Protein AF-A0A523U6Y4-F1 (afdb_monomer_lite)

Secondary structure (DSSP, 8-state):
-------PPPHHHHHHHHHHHHHHHHHHHHHHHHHHHHHHHHHHHHHHHHHHHHHHHHHHHSTT-------SS--HHHHHHHHHHH-TT--GGGGS-TT-SS--PPPPPTTS-----TTT--EEE-SS-SSTTSS-SEEEEEEGGG--SSSS--SS-S--EEEEETTTEEEEE-GGGPPTTPPP-

Foldseek 3Di:
DDPPPDDDDDPVNVVVVVVVVVVVVVVVVVPVVVVVLVVLVVLLVVLLVVLLVLQLVVLVVDPNSAGQDDDLPDFQQSSSLVSQVVDVPDAQVSQDRPQDDQAAGFDADPVRDGGDDPRNGQKGKQSDQLDPDDHNQKMKIDGVLVDDDPDQDRSRDRAFIWIHGNVGDTDTHGPVRDDPSGDDD

Structure (mmCIF, N/CA/C/O backbone):
data_AF-A0A523U6Y4-F1
#
_entry.id   AF-A0A523U6Y4-F1
#
loop_
_atom_site.group_PDB
_atom_site.id
_atom_site.type_symbol
_atom_site.label_atom_id
_atom_site.label_alt_id
_atom_site.label_comp_id
_atom_site.label_asym_id
_atom_site.label_entity_id
_atom_site.label_seq_id
_atom_site.pdbx_PDB_ins_code
_atom_site.Cartn_x
_atom_site.Cartn_y
_atom_site.Cartn_z
_atom_site.occupancy
_atom_site.B_iso_or_equiv
_atom_site.auth_seq_id
_atom_site.auth_comp_id
_atom_site.auth_asym_id
_atom_site.auth_atom_id
_atom_site.pdbx_PDB_model_num
ATOM 1 N N . MET A 1 1 ? -14.397 -28.682 62.333 1.00 48.31 1 MET A N 1
ATOM 2 C CA . MET A 1 1 ? -14.825 -28.346 60.954 1.00 48.31 1 MET A CA 1
ATOM 3 C C . MET A 1 1 ? -15.493 -26.977 60.964 1.00 48.31 1 MET A C 1
ATOM 5 O O . MET A 1 1 ? -16.613 -26.858 61.442 1.00 48.31 1 MET A O 1
ATOM 9 N N . GLY A 1 2 ? -14.784 -25.927 60.540 1.00 50.09 2 GLY A N 1
ATOM 10 C CA . GLY A 1 2 ? -15.334 -24.569 60.490 1.00 50.09 2 GLY A CA 1
ATOM 11 C C . GLY A 1 2 ? -16.250 -24.399 59.277 1.00 50.09 2 GLY A C 1
ATOM 12 O O . GLY A 1 2 ? -15.799 -24.564 58.148 1.00 50.09 2 GLY A O 1
ATOM 13 N N . LYS A 1 3 ? -17.533 -24.089 59.501 1.00 59.50 3 LYS A N 1
ATOM 14 C CA . LYS A 1 3 ? -18.477 -23.706 58.439 1.00 59.50 3 LYS A CA 1
ATOM 15 C C . LYS A 1 3 ? -17.978 -22.420 57.776 1.00 59.50 3 LYS A C 1
ATOM 17 O O . LYS A 1 3 ? -17.999 -21.361 58.402 1.00 59.50 3 LYS A O 1
ATOM 22 N N . LEU A 1 4 ? -17.563 -22.502 56.514 1.00 64.81 4 LEU A N 1
ATOM 23 C CA . LEU A 1 4 ? -17.354 -21.322 55.678 1.00 64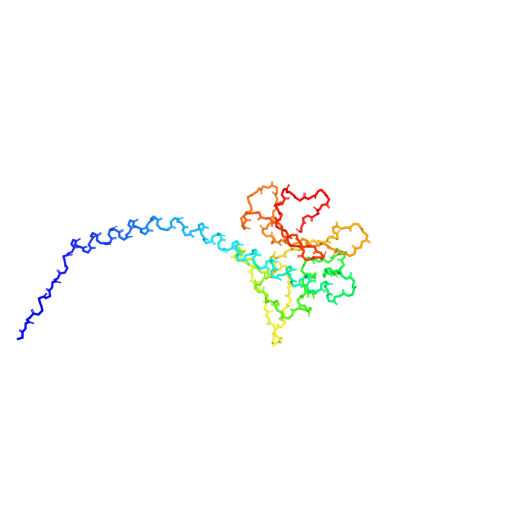.81 4 LEU A CA 1
ATOM 24 C C . LEU A 1 4 ? -18.711 -20.630 55.513 1.00 64.81 4 LEU A C 1
ATOM 26 O O . LEU A 1 4 ? -19.651 -21.172 54.934 1.00 64.81 4 LEU A O 1
ATOM 30 N N . ARG A 1 5 ? -18.844 -19.457 56.129 1.00 66.62 5 ARG A N 1
ATOM 31 C CA . ARG A 1 5 ? -20.064 -18.652 56.118 1.00 66.62 5 ARG A CA 1
ATOM 32 C C . ARG A 1 5 ? -20.218 -18.063 54.714 1.00 66.62 5 ARG A C 1
ATOM 34 O O . ARG A 1 5 ? -19.556 -17.077 54.404 1.00 66.62 5 ARG A O 1
ATOM 41 N N . ASN A 1 6 ? -21.060 -18.669 53.875 1.00 66.00 6 ASN A N 1
ATOM 42 C CA . ASN A 1 6 ? -21.416 -18.112 52.569 1.00 66.00 6 ASN A CA 1
ATOM 43 C C . ASN A 1 6 ? -22.035 -16.722 52.773 1.00 66.00 6 ASN A C 1
ATOM 45 O O . ASN A 1 6 ? -23.146 -16.595 53.287 1.00 66.00 6 ASN A O 1
ATOM 49 N N . ARG A 1 7 ? -21.288 -15.674 52.415 1.00 74.50 7 ARG A N 1
ATOM 50 C CA . ARG A 1 7 ? -21.810 -14.310 52.320 1.00 74.50 7 ARG A CA 1
ATOM 51 C C . ARG A 1 7 ? -22.567 -14.209 50.997 1.00 74.50 7 ARG A C 1
ATOM 53 O O . ARG A 1 7 ? -21.955 -14.325 49.941 1.00 74.50 7 ARG A O 1
ATOM 60 N N . GLY A 1 8 ? -23.888 -14.063 51.061 1.00 77.38 8 GLY A N 1
ATOM 61 C CA . GLY A 1 8 ? -24.703 -13.741 49.892 1.00 77.38 8 GLY A CA 1
ATOM 62 C C . GLY A 1 8 ? -24.532 -12.270 49.522 1.00 77.38 8 GLY A C 1
ATOM 63 O O . GLY A 1 8 ? -24.477 -11.425 50.414 1.00 77.38 8 GLY A O 1
ATOM 64 N N . PHE A 1 9 ? -24.435 -11.980 48.227 1.00 78.75 9 PHE A N 1
ATOM 65 C CA . PHE A 1 9 ? -24.465 -10.612 47.717 1.00 78.75 9 PHE A CA 1
ATOM 66 C C . PHE A 1 9 ? -25.865 -10.023 47.872 1.00 78.75 9 PHE A C 1
ATOM 68 O O . PHE A 1 9 ? -26.869 -10.689 47.611 1.00 78.75 9 PHE A O 1
ATOM 75 N N . THR A 1 10 ? -25.935 -8.761 48.277 1.00 90.06 10 THR A N 1
ATOM 76 C CA . THR A 1 10 ? -27.184 -8.004 48.263 1.00 90.06 10 THR A CA 1
ATOM 77 C C . THR A 1 10 ? -27.514 -7.563 46.835 1.00 90.06 10 THR A C 1
ATOM 79 O O . THR A 1 10 ? -26.628 -7.288 46.024 1.00 90.06 10 THR A O 1
ATOM 82 N N . LEU A 1 11 ? -28.807 -7.461 46.513 1.00 88.88 11 LEU A N 1
ATOM 83 C CA . LEU A 1 11 ? -29.271 -6.981 45.203 1.00 88.88 11 LEU A CA 1
ATOM 84 C C . LEU A 1 11 ? -28.727 -5.570 44.902 1.00 88.88 11 LEU A C 1
ATOM 86 O O . LEU A 1 11 ? -28.380 -5.262 43.764 1.00 88.88 11 LEU A O 1
ATOM 90 N N . VAL A 1 12 ? -28.573 -4.748 45.945 1.00 93.00 12 VAL A N 1
ATOM 91 C CA . VAL A 1 12 ? -28.017 -3.389 45.865 1.00 93.00 12 VAL A CA 1
ATOM 92 C C . VAL A 1 12 ? -26.534 -3.395 45.487 1.00 93.00 12 VAL A C 1
ATOM 94 O O . VAL A 1 12 ? -26.137 -2.606 44.634 1.00 93.00 12 VAL A O 1
ATOM 97 N N . GLU A 1 13 ? -25.716 -4.286 46.057 1.00 92.75 13 GLU A N 1
ATOM 98 C CA . GLU A 1 13 ? -24.294 -4.396 45.689 1.00 92.75 13 GLU A CA 1
ATOM 99 C C . GLU A 1 13 ? -24.127 -4.731 44.205 1.00 92.75 13 GLU A C 1
ATOM 101 O O . GLU A 1 13 ? -23.309 -4.116 43.524 1.00 92.75 13 GLU A O 1
ATOM 106 N N . ILE A 1 14 ? -24.944 -5.645 43.675 1.00 92.38 14 ILE A N 1
ATOM 107 C CA . ILE A 1 14 ? -24.914 -5.984 42.247 1.00 92.38 14 ILE A CA 1
ATOM 108 C C . ILE A 1 14 ? -25.356 -4.784 41.398 1.00 92.38 14 ILE A C 1
ATOM 110 O O . ILE A 1 14 ? -24.707 -4.475 40.399 1.00 92.38 14 ILE A O 1
ATOM 114 N N . LEU A 1 15 ? -26.411 -4.073 41.811 1.00 94.12 15 LEU A N 1
ATOM 115 C CA . LEU A 1 15 ? -26.945 -2.913 41.092 1.00 94.12 15 LEU A CA 1
ATOM 116 C C . LEU A 1 15 ? -25.923 -1.768 40.975 1.00 94.12 15 LEU A C 1
ATOM 118 O O . LEU A 1 15 ? -25.768 -1.176 39.906 1.00 94.12 15 LEU A O 1
ATOM 122 N N . VAL A 1 16 ? -25.199 -1.465 42.055 1.00 94.94 16 VAL A N 1
ATOM 123 C CA . VAL A 1 16 ? -24.172 -0.412 42.051 1.00 94.94 16 VAL A CA 1
ATOM 124 C C . VAL A 1 16 ? -22.997 -0.802 41.154 1.00 94.94 16 VAL A C 1
ATOM 126 O O . VAL A 1 16 ? -22.512 0.028 40.386 1.00 94.94 16 VAL A O 1
ATOM 129 N N . VAL A 1 17 ? -22.570 -2.068 41.190 1.00 94.94 17 VAL A N 1
ATOM 130 C CA . VAL A 1 17 ? -21.445 -2.554 40.376 1.00 94.94 17 VAL A CA 1
ATOM 131 C C . VAL A 1 17 ? -21.756 -2.459 38.885 1.00 94.94 17 VAL A C 1
ATOM 133 O O . VAL A 1 17 ? -20.948 -1.915 38.132 1.00 94.94 17 VAL A O 1
ATOM 136 N N . ILE A 1 18 ? -22.932 -2.915 38.446 1.00 95.75 18 ILE A N 1
ATOM 137 C CA . ILE A 1 18 ? -23.306 -2.791 37.031 1.00 95.75 18 ILE A CA 1
ATOM 138 C C . ILE A 1 18 ? -23.457 -1.322 36.615 1.00 95.75 18 ILE A C 1
ATOM 140 O O . ILE A 1 18 ? -23.058 -0.966 35.508 1.00 95.75 18 ILE A O 1
ATOM 144 N N . GLY A 1 19 ? -23.941 -0.452 37.509 1.00 95.94 19 GLY A N 1
ATOM 145 C CA . GLY A 1 19 ? -24.025 0.989 37.263 1.00 95.94 19 GLY A CA 1
ATOM 146 C C . GLY A 1 19 ? -22.654 1.624 37.017 1.00 95.94 19 GLY A C 1
ATOM 147 O O . GLY A 1 19 ? -22.480 2.372 36.053 1.00 95.94 19 GLY A O 1
ATOM 148 N N . ILE A 1 20 ? -21.656 1.271 37.833 1.00 95.62 20 ILE A N 1
ATOM 149 C CA . ILE A 1 20 ? -20.274 1.739 37.660 1.00 95.62 20 ILE A CA 1
ATOM 150 C C . ILE A 1 20 ? -19.674 1.199 36.352 1.00 95.62 20 ILE A C 1
ATOM 152 O O . ILE A 1 20 ? -19.043 1.958 35.617 1.00 95.62 20 ILE A O 1
ATOM 156 N N . ILE A 1 21 ? -19.900 -0.078 36.016 1.00 95.00 21 ILE A N 1
ATOM 157 C CA . ILE A 1 21 ? -19.405 -0.677 34.763 1.00 95.00 21 ILE A CA 1
ATOM 158 C C . ILE A 1 21 ? -19.983 0.047 33.540 1.00 95.00 21 ILE A C 1
ATOM 160 O O . ILE A 1 21 ? -19.229 0.381 32.629 1.00 95.00 21 ILE A O 1
ATOM 164 N N . VAL A 1 22 ? -21.291 0.335 33.518 1.00 95.88 22 VAL A N 1
ATOM 165 C CA . VAL A 1 22 ? -21.943 1.045 32.401 1.00 95.88 22 VAL A CA 1
ATOM 166 C C . VAL A 1 22 ? -21.385 2.461 32.241 1.00 95.88 22 VAL A C 1
ATOM 168 O O . VAL A 1 22 ? -21.077 2.877 31.122 1.00 95.88 22 VAL A O 1
ATOM 171 N N . LEU A 1 23 ? -21.192 3.183 33.349 1.00 92.19 23 LEU A N 1
ATOM 172 C CA . LEU A 1 23 ? -20.606 4.523 33.339 1.00 92.19 23 LEU A CA 1
ATOM 173 C C . LEU A 1 23 ? -19.179 4.511 32.767 1.00 92.19 23 LEU A C 1
ATOM 175 O O . LEU A 1 23 ? -18.887 5.261 31.836 1.00 92.19 23 LEU A O 1
ATOM 179 N N . LEU A 1 24 ? -18.308 3.618 33.244 1.00 93.75 24 LEU A N 1
ATOM 180 C CA . LEU A 1 24 ? -16.936 3.500 32.732 1.00 93.75 24 LEU A CA 1
ATOM 181 C C . LEU A 1 24 ? -16.880 3.029 31.266 1.00 93.75 24 LEU A C 1
ATOM 183 O O . LEU A 1 24 ? -16.085 3.544 30.472 1.00 93.75 24 LEU A O 1
ATOM 187 N N . ALA A 1 25 ? -17.738 2.082 30.878 1.00 89.25 25 ALA A N 1
ATOM 188 C CA . ALA A 1 25 ? -17.815 1.586 29.505 1.00 89.25 25 ALA A CA 1
ATOM 189 C C . ALA A 1 25 ? -18.257 2.682 28.520 1.00 89.25 25 ALA A C 1
ATOM 191 O O . ALA A 1 25 ? -17.696 2.779 27.427 1.00 89.25 25 ALA A O 1
ATOM 192 N N . SER A 1 26 ? -19.200 3.548 28.916 1.00 87.31 26 SER A N 1
ATOM 193 C CA . SER A 1 26 ? -19.678 4.662 28.082 1.00 87.31 26 SER A CA 1
ATOM 194 C C . SER A 1 26 ? -18.571 5.655 27.702 1.00 87.31 26 SER A C 1
ATOM 196 O O . SER A 1 26 ? -18.495 6.083 26.551 1.00 87.31 26 SER A O 1
ATOM 198 N N . LEU A 1 27 ? -17.657 5.954 28.633 1.00 84.44 27 LEU A N 1
ATOM 199 C CA . LEU A 1 27 ? -16.506 6.827 28.384 1.00 84.44 27 LEU A CA 1
ATOM 200 C C . LEU A 1 27 ? -15.465 6.148 27.483 1.00 84.44 27 LEU A C 1
ATOM 202 O O . LEU A 1 27 ? -14.840 6.798 26.646 1.00 84.44 27 LEU A O 1
ATOM 206 N N . SER A 1 28 ? -15.306 4.830 27.622 1.00 80.19 28 SER A N 1
ATOM 207 C CA . SER A 1 28 ? -14.339 4.044 26.847 1.00 80.19 28 SER A CA 1
ATOM 208 C C . SER A 1 28 ? -14.768 3.865 25.387 1.00 80.19 28 SER A C 1
ATOM 210 O O . SER A 1 28 ? -13.934 3.875 24.483 1.00 80.19 28 SER A O 1
ATOM 212 N N . TYR A 1 29 ? -16.074 3.741 25.138 1.00 79.50 29 TYR A N 1
ATOM 213 C CA . TYR A 1 29 ? -16.624 3.486 23.807 1.00 79.50 29 TYR A CA 1
ATOM 214 C C . TYR A 1 29 ? -16.311 4.606 22.799 1.00 79.50 29 TYR A C 1
ATOM 216 O O . TYR A 1 29 ? -15.934 4.325 21.659 1.00 79.50 29 TYR A O 1
ATOM 224 N N . ALA A 1 30 ? -16.380 5.873 23.222 1.00 71.31 30 ALA A N 1
ATOM 225 C CA . ALA A 1 30 ? -16.133 7.020 22.345 1.00 71.31 30 ALA A CA 1
ATOM 226 C C . ALA A 1 30 ? -14.684 7.091 21.812 1.00 71.31 30 ALA A C 1
ATOM 228 O O . ALA A 1 30 ? -14.454 7.605 20.717 1.00 71.31 30 ALA A O 1
ATOM 229 N N . GLY A 1 31 ? -13.702 6.550 22.543 1.00 76.88 31 GLY A N 1
ATOM 230 C CA . GLY A 1 31 ? -12.288 6.573 22.144 1.00 76.88 31 GLY A CA 1
ATOM 231 C C . GLY A 1 31 ? -11.883 5.488 21.138 1.00 76.88 31 GLY A C 1
ATOM 232 O O . GLY A 1 31 ? -10.886 5.633 20.434 1.00 76.88 31 GLY A O 1
ATOM 233 N N . ILE A 1 32 ? -12.649 4.400 21.034 1.00 81.50 32 ILE A N 1
ATOM 234 C CA . ILE A 1 32 ? -12.261 3.229 20.231 1.00 81.50 32 ILE A CA 1
ATOM 235 C C . ILE A 1 32 ? -12.372 3.514 18.726 1.00 81.50 32 ILE A C 1
ATOM 237 O O . ILE A 1 32 ? -11.534 3.063 17.945 1.00 81.50 32 ILE A O 1
ATOM 241 N N . MET A 1 33 ? -13.366 4.301 18.304 1.00 77.62 33 MET A N 1
ATOM 242 C CA . MET A 1 33 ? -13.597 4.580 16.881 1.00 77.62 33 MET A CA 1
ATOM 243 C C . MET A 1 33 ? -12.433 5.343 16.231 1.00 77.62 33 MET A C 1
ATOM 245 O O . MET A 1 33 ? -11.999 4.986 15.134 1.00 77.62 33 MET A O 1
ATOM 249 N N . SER A 1 34 ? -11.886 6.350 16.916 1.00 77.50 34 SER A N 1
ATOM 250 C CA . SER A 1 34 ? -10.742 7.127 16.422 1.00 77.50 34 SER A CA 1
ATOM 251 C C . SER A 1 34 ? -9.449 6.305 16.425 1.00 77.50 34 SER A C 1
ATOM 253 O O . SER A 1 34 ? -8.667 6.373 15.473 1.00 77.50 34 SER A O 1
ATOM 255 N N . ALA A 1 35 ? -9.249 5.466 17.447 1.00 80.81 35 ALA A N 1
ATOM 256 C CA . ALA A 1 35 ? -8.119 4.544 17.519 1.00 80.81 35 ALA A CA 1
ATOM 257 C C . ALA A 1 35 ? -8.143 3.514 16.377 1.00 80.81 35 ALA A C 1
ATOM 259 O O . ALA A 1 35 ? -7.115 3.266 15.748 1.00 80.81 35 ALA A O 1
ATOM 260 N N . MET A 1 36 ? -9.314 2.958 16.050 1.00 81.88 36 MET A N 1
ATOM 261 C CA . MET A 1 36 ? -9.477 2.036 14.921 1.00 81.88 36 MET A CA 1
ATOM 262 C C . MET A 1 36 ? -9.187 2.706 13.574 1.00 81.88 36 MET A C 1
ATOM 264 O O . MET A 1 36 ? -8.561 2.095 12.708 1.00 81.88 36 MET A O 1
ATOM 268 N N . GLU A 1 37 ? -9.611 3.957 13.378 1.00 78.44 37 GLU A N 1
ATOM 269 C CA . GLU A 1 37 ? -9.295 4.705 12.157 1.00 78.44 37 GLU A CA 1
ATOM 270 C C . GLU A 1 37 ? -7.786 4.956 12.021 1.00 78.44 37 GLU A C 1
ATOM 272 O O . GLU A 1 37 ? -7.218 4.794 10.936 1.00 78.44 37 GLU A O 1
ATOM 277 N N . TYR A 1 38 ? -7.113 5.280 13.128 1.00 77.69 38 TYR A N 1
ATOM 278 C CA . TYR A 1 38 ? -5.660 5.416 13.161 1.00 77.69 38 TYR A CA 1
ATOM 279 C C . TYR A 1 38 ? -4.944 4.082 12.900 1.00 77.69 38 TYR A C 1
ATOM 281 O O . TYR A 1 38 ? -3.999 4.038 12.117 1.00 77.69 38 TYR A O 1
ATOM 289 N N . ALA A 1 39 ? -5.419 2.977 13.476 1.00 81.88 39 ALA A N 1
ATOM 290 C CA . ALA A 1 39 ? -4.851 1.649 13.250 1.00 81.88 39 ALA A CA 1
ATOM 291 C C . ALA A 1 39 ? -4.946 1.229 11.774 1.00 81.88 39 ALA A C 1
ATOM 293 O O . ALA A 1 39 ? -3.948 0.823 11.177 1.00 81.88 39 ALA A O 1
ATOM 294 N N . LYS A 1 40 ? -6.118 1.421 11.153 1.00 81.62 40 LYS A N 1
ATOM 295 C CA . LYS A 1 40 ? -6.318 1.205 9.710 1.00 81.62 40 LYS A CA 1
ATOM 296 C C . LYS A 1 40 ? -5.352 2.058 8.877 1.00 81.62 40 LYS A C 1
ATOM 298 O O . LYS A 1 40 ? -4.806 1.573 7.888 1.00 81.62 40 LYS A O 1
ATOM 303 N N . ARG A 1 41 ? -5.064 3.290 9.323 1.00 77.44 41 ARG A N 1
ATOM 304 C CA . ARG A 1 41 ? -4.114 4.188 8.650 1.00 77.44 41 ARG A CA 1
ATOM 305 C C . ARG A 1 41 ? -2.700 3.644 8.700 1.00 77.44 41 ARG A C 1
ATOM 307 O O . ARG A 1 41 ? -2.018 3.618 7.680 1.00 77.44 41 ARG A O 1
ATOM 314 N N . CYS A 1 42 ? -2.259 3.242 9.885 1.00 80.56 42 CYS A N 1
ATOM 315 C CA . CYS A 1 42 ? -0.939 2.665 10.085 1.00 80.56 42 CYS A CA 1
ATOM 316 C C . CYS A 1 42 ? -0.756 1.406 9.234 1.00 80.56 42 CYS A C 1
ATOM 318 O O . CYS A 1 42 ? 0.280 1.269 8.587 1.00 80.56 42 CYS A O 1
ATOM 320 N N . ALA A 1 43 ? -1.781 0.551 9.155 1.00 83.88 43 ALA A N 1
ATOM 321 C CA . ALA A 1 43 ? -1.780 -0.619 8.283 1.00 83.88 43 ALA A CA 1
ATOM 322 C C . ALA A 1 43 ? -1.661 -0.231 6.798 1.00 83.88 43 ALA A C 1
ATOM 324 O O . ALA A 1 43 ? -0.770 -0.720 6.113 1.00 83.88 43 ALA A O 1
ATOM 325 N N . CYS A 1 44 ? -2.466 0.722 6.314 1.00 80.44 44 CYS A N 1
ATOM 326 C CA . CYS A 1 44 ? -2.380 1.200 4.930 1.00 80.44 44 CYS A CA 1
ATOM 327 C C . CYS A 1 44 ? -0.990 1.768 4.584 1.00 80.44 44 CYS A C 1
ATOM 329 O O . CYS A 1 44 ? -0.434 1.448 3.535 1.00 80.44 44 CYS A O 1
ATOM 331 N N . ILE A 1 45 ? -0.398 2.577 5.470 1.00 79.19 45 ILE A N 1
ATOM 332 C CA . ILE A 1 45 ? 0.955 3.121 5.269 1.00 79.19 45 ILE A CA 1
ATOM 333 C C . ILE A 1 45 ? 2.001 1.995 5.280 1.00 79.19 45 ILE A C 1
ATOM 335 O O . ILE A 1 45 ? 2.957 2.043 4.508 1.00 79.19 45 ILE A O 1
ATOM 339 N N . SER A 1 46 ? 1.835 0.987 6.138 1.00 84.12 46 SER A N 1
ATOM 340 C CA . SER A 1 46 ? 2.711 -0.188 6.167 1.00 84.12 46 SER A CA 1
ATOM 341 C C . SER A 1 46 ? 2.652 -0.968 4.850 1.00 84.12 46 SER A C 1
ATOM 343 O O . SER A 1 46 ? 3.695 -1.298 4.291 1.00 84.12 46 SER A O 1
ATOM 345 N N . ASN A 1 47 ? 1.453 -1.192 4.306 1.00 86.19 47 ASN A N 1
ATOM 346 C CA . ASN A 1 47 ? 1.268 -1.866 3.018 1.00 86.19 47 ASN A CA 1
ATOM 347 C C . ASN A 1 47 ? 1.943 -1.090 1.877 1.00 86.19 47 ASN A C 1
ATOM 349 O O . ASN A 1 47 ? 2.699 -1.668 1.101 1.00 86.19 47 ASN A O 1
ATOM 353 N N . LEU A 1 48 ? 1.759 0.237 1.827 1.00 81.62 48 LEU A N 1
ATOM 354 C CA . LEU A 1 48 ? 2.436 1.099 0.849 1.00 81.62 48 LEU A CA 1
ATOM 355 C C . LEU A 1 48 ? 3.965 1.004 0.954 1.00 81.62 48 LEU A C 1
ATOM 357 O O . LEU A 1 48 ? 4.647 0.973 -0.068 1.00 81.62 48 LEU A O 1
ATOM 361 N N . ARG A 1 49 ? 4.508 0.919 2.177 1.00 82.50 49 ARG A N 1
ATOM 362 C CA . ARG A 1 49 ? 5.945 0.707 2.407 1.00 82.50 49 ARG A CA 1
ATOM 363 C C . ARG A 1 49 ? 6.437 -0.630 1.890 1.00 82.50 49 ARG A C 1
ATOM 365 O O . ARG A 1 49 ? 7.475 -0.642 1.241 1.00 82.50 49 ARG A O 1
ATOM 372 N N . GLN A 1 50 ? 5.707 -1.712 2.132 1.00 87.06 50 GLN A N 1
ATOM 373 C CA . GLN A 1 50 ? 6.072 -3.035 1.625 1.00 87.06 50 GLN A CA 1
ATOM 374 C C . GLN A 1 50 ? 6.088 -3.060 0.091 1.00 87.06 50 GLN A C 1
ATOM 376 O O . GLN A 1 50 ? 7.070 -3.499 -0.499 1.00 87.06 50 GLN A O 1
ATOM 381 N N . ILE A 1 51 ? 5.070 -2.481 -0.554 1.00 86.12 51 ILE A N 1
ATOM 382 C CA . ILE A 1 51 ? 5.007 -2.377 -2.021 1.00 86.12 51 ILE A CA 1
ATOM 383 C C . ILE A 1 51 ? 6.146 -1.502 -2.562 1.00 86.12 51 ILE A C 1
ATOM 385 O O . ILE A 1 51 ? 6.799 -1.863 -3.536 1.00 86.12 51 ILE A O 1
ATOM 389 N N . GLY A 1 52 ? 6.419 -0.358 -1.933 1.00 83.12 52 GLY A N 1
ATOM 390 C CA . GLY A 1 52 ? 7.496 0.531 -2.367 1.00 83.12 52 GLY A CA 1
ATOM 391 C C . GLY A 1 52 ? 8.891 -0.069 -2.192 1.00 83.12 52 GLY A C 1
ATOM 392 O O . GLY A 1 52 ? 9.747 0.135 -3.047 1.00 83.12 52 GLY A O 1
ATOM 393 N N . LEU A 1 53 ? 9.119 -0.841 -1.125 1.00 85.12 53 LEU A N 1
ATOM 394 C CA . LEU A 1 53 ? 10.354 -1.606 -0.942 1.00 85.12 53 LEU A CA 1
ATOM 395 C C . LEU A 1 53 ? 10.497 -2.689 -2.012 1.00 85.12 53 LEU A C 1
ATOM 397 O O . LEU A 1 53 ? 11.550 -2.767 -2.632 1.00 85.12 53 LEU A O 1
ATOM 401 N N . ALA A 1 54 ? 9.433 -3.445 -2.297 1.00 86.56 54 ALA A N 1
ATOM 402 C CA . ALA A 1 54 ? 9.437 -4.423 -3.381 1.00 86.56 54 ALA A CA 1
ATOM 403 C C . ALA A 1 54 ? 9.764 -3.766 -4.733 1.00 86.56 54 ALA A C 1
ATOM 405 O O . ALA A 1 54 ? 10.572 -4.284 -5.500 1.00 86.56 54 ALA A O 1
ATOM 406 N N . ALA A 1 55 ? 9.195 -2.588 -5.003 1.00 84.31 55 ALA A N 1
ATOM 407 C CA . ALA A 1 55 ? 9.470 -1.825 -6.217 1.00 84.31 55 ALA A CA 1
ATOM 408 C C . ALA A 1 55 ? 10.925 -1.327 -6.290 1.00 84.31 55 ALA A C 1
ATOM 410 O O . ALA A 1 55 ? 11.496 -1.258 -7.377 1.00 84.31 55 ALA A O 1
ATOM 411 N N . LEU A 1 56 ? 11.537 -0.987 -5.149 1.00 83.12 56 LEU A N 1
ATOM 412 C CA . LEU A 1 56 ? 12.956 -0.630 -5.075 1.00 83.12 56 LEU A CA 1
ATOM 413 C C . LEU A 1 56 ? 13.858 -1.841 -5.327 1.00 83.12 56 LEU A C 1
ATOM 415 O O . LEU A 1 56 ? 14.817 -1.707 -6.079 1.00 83.12 56 LEU A O 1
ATOM 419 N N . THR A 1 57 ? 13.541 -2.999 -4.744 1.00 84.94 57 THR A N 1
ATOM 420 C CA . THR A 1 57 ? 14.262 -4.254 -4.998 1.00 84.94 57 THR A CA 1
ATOM 421 C C . THR A 1 57 ? 14.192 -4.623 -6.475 1.00 84.94 57 THR A C 1
ATOM 423 O O . THR A 1 57 ? 15.228 -4.839 -7.091 1.00 84.94 57 THR A O 1
ATOM 426 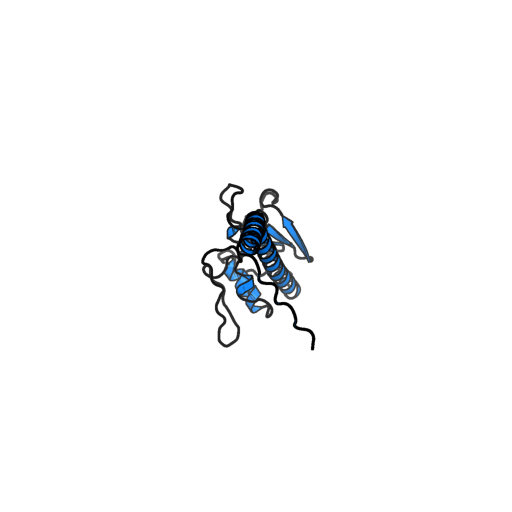N N . TYR A 1 58 ? 12.999 -4.556 -7.076 1.00 84.69 58 TYR A N 1
ATOM 427 C CA . TYR A 1 58 ? 12.834 -4.747 -8.515 1.00 84.69 58 TYR A CA 1
ATOM 428 C C . TYR A 1 58 ? 13.736 -3.807 -9.319 1.00 84.69 58 TYR A C 1
ATOM 430 O O . TYR A 1 58 ? 14.447 -4.240 -10.221 1.00 84.69 58 TYR A O 1
ATOM 438 N N . ALA A 1 59 ? 13.737 -2.513 -8.992 1.00 82.44 59 ALA A N 1
ATOM 439 C CA . ALA A 1 59 ? 14.556 -1.547 -9.712 1.00 82.44 59 ALA A CA 1
ATOM 440 C C . ALA A 1 59 ? 16.057 -1.847 -9.593 1.00 82.44 59 ALA A C 1
ATOM 442 O O . ALA A 1 59 ? 16.779 -1.624 -10.553 1.00 82.44 59 ALA A O 1
ATOM 443 N N . GLN A 1 60 ? 16.522 -2.352 -8.448 1.00 81.50 60 GLN A N 1
ATOM 444 C CA . GLN A 1 60 ? 17.927 -2.714 -8.234 1.00 81.50 60 GLN A CA 1
ATOM 445 C C . GLN A 1 60 ? 18.354 -3.965 -9.008 1.00 81.50 60 GLN A C 1
ATOM 447 O O . GLN A 1 60 ? 19.510 -4.058 -9.410 1.00 81.50 60 GLN A O 1
ATOM 452 N N . GLU A 1 61 ? 17.446 -4.922 -9.193 1.00 83.00 61 GLU A N 1
ATOM 453 C CA . GLU A 1 61 ? 17.721 -6.178 -9.901 1.00 83.00 61 GLU A CA 1
ATOM 454 C C . GLU A 1 61 ? 17.644 -6.032 -11.426 1.00 83.00 61 GLU A C 1
ATOM 456 O O . GLU A 1 61 ? 18.247 -6.820 -12.151 1.00 83.00 61 GLU A O 1
ATOM 461 N N . ASN A 1 62 ? 16.933 -5.019 -11.925 1.00 79.12 62 ASN A N 1
ATOM 462 C CA . ASN A 1 62 ? 16.821 -4.752 -13.355 1.00 79.12 62 ASN A CA 1
ATOM 463 C C . ASN A 1 62 ? 17.903 -3.767 -13.828 1.00 79.12 62 ASN A C 1
ATOM 465 O O . ASN A 1 62 ? 18.020 -2.661 -13.300 1.00 79.12 62 ASN A O 1
ATOM 469 N N . ASP A 1 63 ? 18.630 -4.127 -14.893 1.00 66.88 63 ASP A N 1
ATOM 470 C CA . ASP A 1 63 ? 19.818 -3.419 -15.417 1.00 66.88 63 ASP A CA 1
ATOM 471 C C . ASP A 1 63 ? 19.645 -1.906 -15.628 1.00 66.88 63 ASP A C 1
ATOM 473 O O . ASP A 1 63 ? 20.593 -1.124 -15.545 1.00 66.88 63 ASP A O 1
ATOM 477 N N . ALA A 1 64 ? 18.422 -1.465 -15.899 1.00 69.50 64 ALA A N 1
ATOM 478 C CA . ALA A 1 64 ? 18.133 -0.073 -16.193 1.00 69.50 64 ALA A CA 1
ATOM 479 C C . ALA A 1 64 ? 17.844 0.795 -14.957 1.00 69.50 64 ALA A C 1
ATOM 481 O O . ALA A 1 64 ? 17.577 1.987 -15.124 1.00 69.50 64 ALA A O 1
ATOM 482 N N . ASN A 1 65 ? 17.888 0.238 -13.735 1.00 73.50 65 ASN A N 1
ATOM 483 C CA . ASN A 1 65 ? 17.540 0.949 -12.502 1.00 73.50 65 ASN A CA 1
ATOM 484 C C . ASN A 1 65 ? 16.227 1.723 -12.662 1.00 73.50 65 ASN A C 1
ATOM 486 O O . ASN A 1 65 ? 16.197 2.950 -12.539 1.00 73.50 65 ASN A O 1
ATOM 490 N N . MET A 1 66 ? 15.153 1.011 -13.008 1.00 74.88 66 MET A N 1
ATOM 491 C CA . MET A 1 66 ? 13.840 1.593 -13.282 1.00 74.88 66 MET A CA 1
ATOM 492 C C . MET A 1 66 ? 12.743 0.901 -12.476 1.00 74.88 66 MET A C 1
ATOM 494 O O . MET A 1 66 ? 12.805 -0.300 -12.221 1.00 74.88 66 MET A O 1
ATOM 498 N N . PHE A 1 67 ? 11.714 1.655 -12.090 1.00 78.94 67 PHE A N 1
ATOM 499 C CA . PHE A 1 67 ? 10.509 1.057 -11.518 1.00 78.94 67 PHE A CA 1
ATOM 500 C C . PHE A 1 67 ? 9.698 0.295 -12.586 1.00 78.94 67 PHE A C 1
ATOM 502 O O . PHE A 1 67 ? 9.830 0.605 -13.773 1.00 78.94 67 PHE A O 1
ATOM 509 N N . PRO A 1 68 ? 8.834 -0.660 -12.184 1.00 81.31 68 PRO A N 1
ATOM 510 C CA . PRO A 1 68 ? 7.974 -1.400 -13.105 1.00 81.31 68 PRO A CA 1
ATOM 511 C C . PRO A 1 68 ? 7.166 -0.470 -14.015 1.00 81.31 68 PRO A C 1
ATOM 513 O O . PRO A 1 68 ? 6.412 0.385 -13.541 1.00 81.31 68 PRO A O 1
ATOM 516 N N . TRP A 1 69 ? 7.321 -0.639 -15.327 1.00 81.56 69 TRP A N 1
ATOM 517 C CA . TRP A 1 69 ? 6.685 0.198 -16.337 1.00 81.56 69 TRP A CA 1
ATOM 518 C C . TRP A 1 69 ? 6.106 -0.667 -17.460 1.00 81.56 69 TRP A C 1
ATOM 520 O O . TRP A 1 69 ? 6.820 -1.448 -18.076 1.00 81.56 69 TRP A O 1
ATOM 530 N N . ALA A 1 70 ? 4.808 -0.517 -17.717 1.00 81.62 70 ALA A N 1
ATOM 531 C CA . ALA A 1 70 ? 4.022 -1.331 -18.644 1.00 81.62 70 ALA A CA 1
ATOM 532 C C . ALA A 1 70 ? 3.662 -0.564 -19.934 1.00 81.62 70 ALA A C 1
ATOM 534 O O . ALA A 1 70 ? 2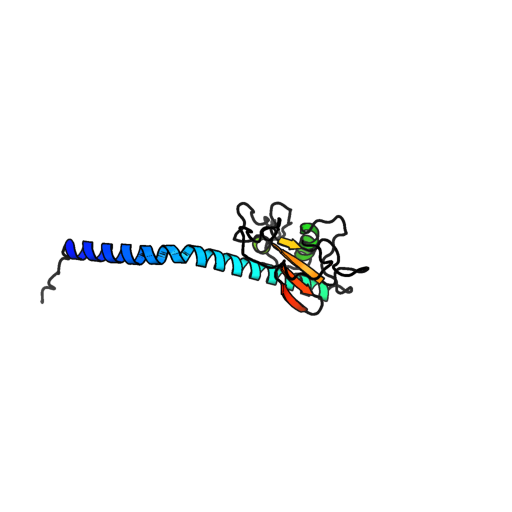.912 -1.070 -20.761 1.00 81.62 70 ALA A O 1
ATOM 535 N N . GLY A 1 71 ? 4.186 0.656 -20.108 1.00 76.81 71 GLY A N 1
ATOM 536 C CA . GLY A 1 71 ? 3.819 1.564 -21.197 1.00 76.81 71 GLY A CA 1
ATOM 537 C C . GLY A 1 71 ? 2.996 2.762 -20.725 1.00 76.81 71 GLY A C 1
ATOM 538 O O . GLY A 1 71 ? 2.563 2.820 -19.578 1.00 76.81 71 GLY A O 1
ATOM 539 N N . GLU A 1 72 ? 2.813 3.733 -21.617 1.00 71.06 72 GLU A N 1
ATOM 540 C CA . GLU A 1 72 ? 2.126 5.005 -21.336 1.00 71.06 72 GLU A CA 1
ATOM 541 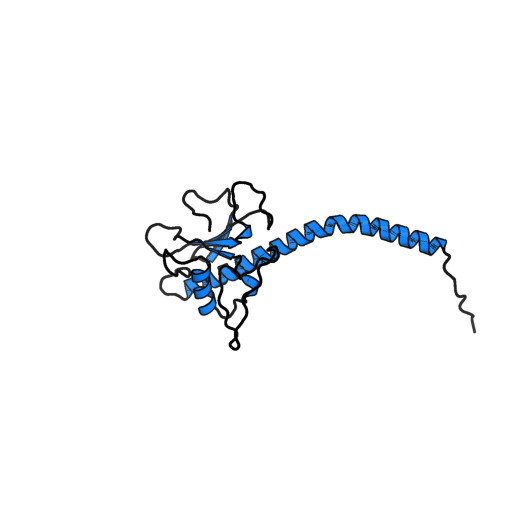C C . GLU A 1 72 ? 0.598 4.849 -21.227 1.00 71.06 72 GLU A C 1
ATOM 543 O O . GLU A 1 72 ? -0.035 5.491 -20.391 1.00 71.06 72 GLU A O 1
ATOM 548 N N . ASP A 1 73 ? 0.017 3.929 -22.002 1.00 76.31 73 ASP A N 1
ATOM 549 C CA . ASP A 1 73 ? -1.420 3.616 -21.974 1.00 76.31 73 ASP A CA 1
ATOM 550 C C . ASP A 1 73 ? -1.807 2.615 -20.872 1.00 76.31 73 ASP A C 1
ATOM 552 O O . ASP A 1 73 ? -2.983 2.280 -20.698 1.00 76.31 73 ASP A O 1
ATOM 556 N N . ALA A 1 74 ? -0.824 2.121 -20.118 1.00 77.69 74 ALA A N 1
ATOM 557 C CA . ALA A 1 74 ? -1.044 1.127 -19.086 1.00 77.69 74 ALA A CA 1
ATOM 558 C C . ALA A 1 74 ? -1.716 1.729 -17.842 1.00 77.69 74 ALA A C 1
ATOM 560 O O . ALA A 1 74 ? -1.564 2.902 -17.482 1.00 77.69 74 ALA A O 1
ATOM 561 N N . THR A 1 75 ? -2.497 0.911 -17.144 1.00 78.50 75 THR A N 1
ATOM 562 C CA . THR A 1 75 ? -3.096 1.310 -15.876 1.00 78.50 75 THR A CA 1
ATOM 563 C C . THR A 1 75 ? -2.092 1.165 -14.734 1.00 78.50 75 THR A C 1
ATOM 565 O O . THR A 1 75 ? -1.123 0.412 -14.799 1.00 78.50 75 THR A O 1
ATOM 568 N N . ALA A 1 76 ? -2.375 1.830 -13.609 1.00 74.38 76 ALA A N 1
ATOM 569 C CA . ALA A 1 76 ? -1.600 1.647 -12.379 1.00 74.38 76 ALA A CA 1
ATOM 570 C C . ALA A 1 76 ? -1.501 0.171 -11.953 1.00 74.38 76 ALA A C 1
ATOM 572 O O . ALA A 1 76 ? -0.533 -0.237 -11.322 1.00 74.38 76 ALA A O 1
ATOM 573 N N . VAL A 1 77 ? -2.517 -0.621 -12.290 1.00 83.25 77 VAL A N 1
ATOM 574 C CA . VAL A 1 77 ? -2.596 -2.033 -11.938 1.00 83.25 77 VAL A CA 1
ATOM 575 C C . VAL A 1 77 ? -1.631 -2.867 -12.780 1.00 83.25 77 VAL A C 1
ATOM 577 O O . VAL A 1 77 ? -0.996 -3.770 -12.247 1.00 83.25 77 VAL A O 1
ATOM 580 N N . ASP A 1 78 ? -1.451 -2.519 -14.052 1.00 86.06 78 ASP A N 1
ATOM 581 C CA . ASP A 1 78 ? -0.551 -3.230 -14.965 1.00 86.06 78 ASP A CA 1
ATOM 582 C C . ASP A 1 78 ? 0.912 -3.083 -14.529 1.00 86.06 78 ASP A C 1
ATOM 584 O O . ASP A 1 78 ? 1.652 -4.062 -14.471 1.00 86.06 78 ASP A O 1
ATOM 588 N N . HIS A 1 79 ? 1.309 -1.881 -14.098 1.00 83.44 79 HIS A N 1
ATOM 589 C CA . HIS A 1 79 ? 2.623 -1.652 -13.489 1.00 83.44 79 HIS A CA 1
ATOM 590 C C . HIS A 1 79 ? 2.841 -2.498 -12.224 1.00 83.44 79 HIS A C 1
ATOM 592 O O . HIS A 1 79 ? 3.933 -3.014 -11.996 1.00 83.44 79 HIS A O 1
ATOM 598 N N . LEU A 1 80 ? 1.808 -2.645 -11.389 1.00 85.62 80 LEU A N 1
ATOM 599 C CA . LEU A 1 80 ? 1.884 -3.442 -10.161 1.00 85.62 80 LEU A CA 1
ATOM 600 C C . LEU A 1 80 ? 1.877 -4.952 -10.440 1.00 85.62 80 LEU A C 1
ATOM 602 O O . LEU A 1 80 ? 2.497 -5.694 -9.686 1.00 85.62 80 LEU A O 1
ATOM 606 N N . ASN A 1 81 ? 1.234 -5.413 -11.514 1.00 88.88 81 ASN A N 1
ATOM 607 C CA . ASN A 1 81 ? 1.271 -6.821 -11.917 1.00 88.88 81 ASN A CA 1
ATOM 608 C C . ASN A 1 81 ? 2.686 -7.260 -12.321 1.00 88.88 81 ASN A C 1
ATOM 610 O O . ASN A 1 81 ? 3.125 -8.317 -11.880 1.00 88.88 81 ASN A O 1
ATOM 614 N N . ILE A 1 82 ? 3.444 -6.410 -13.027 1.00 86.94 82 ILE A N 1
ATOM 615 C CA . ILE A 1 82 ? 4.876 -6.658 -13.301 1.00 86.94 82 ILE A CA 1
ATOM 616 C C . ILE A 1 82 ? 5.646 -6.857 -11.988 1.00 86.94 82 ILE A C 1
ATOM 618 O O . ILE A 1 82 ? 6.482 -7.753 -11.863 1.00 86.94 82 ILE A O 1
ATOM 622 N N . LEU A 1 83 ? 5.338 -6.038 -10.978 1.00 85.75 83 LEU A N 1
ATOM 623 C CA . LEU A 1 83 ? 5.977 -6.151 -9.673 1.00 85.75 83 LEU A CA 1
ATOM 624 C C . LEU A 1 83 ? 5.648 -7.483 -8.982 1.00 85.75 83 LEU A C 1
ATOM 626 O O . LEU A 1 83 ? 6.538 -8.094 -8.401 1.00 85.75 83 LEU A O 1
ATOM 630 N N . ILE A 1 84 ? 4.399 -7.945 -9.057 1.00 87.88 84 ILE A N 1
ATOM 631 C CA . ILE A 1 84 ? 3.972 -9.226 -8.472 1.00 87.88 84 ILE A CA 1
ATOM 632 C C . ILE A 1 84 ? 4.679 -10.401 -9.146 1.00 87.88 84 ILE A C 1
ATOM 634 O O . ILE A 1 84 ? 5.151 -11.302 -8.459 1.00 87.88 84 ILE A O 1
ATOM 638 N N . GLU A 1 85 ? 4.809 -10.376 -10.473 1.00 83.19 85 GLU A N 1
ATOM 639 C CA . GLU A 1 85 ? 5.510 -11.429 -11.217 1.00 83.19 85 GLU A CA 1
ATOM 640 C C . GLU A 1 85 ? 6.987 -11.533 -10.825 1.00 83.19 85 GLU A C 1
ATOM 642 O O . GLU A 1 85 ? 7.539 -12.630 -10.746 1.00 83.19 85 GLU A O 1
ATOM 647 N N . SER A 1 86 ? 7.615 -10.394 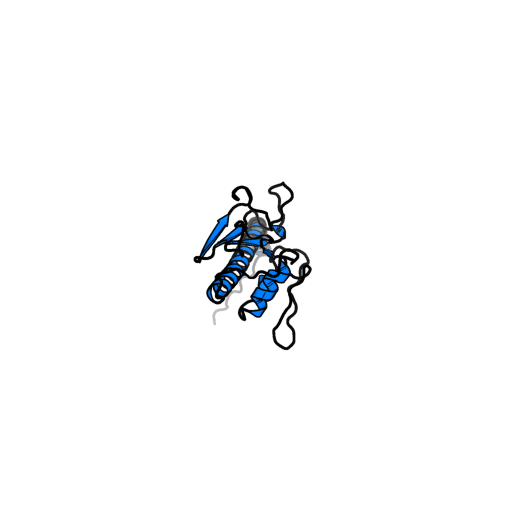-10.538 1.00 77.94 86 SER A N 1
ATOM 648 C CA . SER A 1 86 ? 9.023 -10.326 -10.145 1.00 77.94 86 SER A CA 1
ATOM 649 C C . SER A 1 86 ? 9.298 -10.640 -8.673 1.00 77.94 86 SER A C 1
ATOM 651 O O . SER A 1 86 ? 10.448 -10.865 -8.308 1.00 77.94 86 SER A O 1
ATOM 653 N N . ASN A 1 87 ? 8.279 -10.617 -7.806 1.00 71.69 87 ASN A N 1
ATOM 654 C CA . ASN A 1 87 ? 8.494 -10.542 -6.365 1.00 71.69 87 ASN A CA 1
ATOM 655 C C . ASN A 1 87 ? 7.564 -11.490 -5.595 1.00 71.69 87 ASN A C 1
ATOM 657 O O . ASN A 1 87 ? 6.400 -11.190 -5.332 1.00 71.69 87 ASN A O 1
ATOM 661 N N . ALA A 1 88 ? 8.114 -12.628 -5.166 1.00 64.81 88 ALA A N 1
ATOM 662 C CA . ALA A 1 88 ? 7.369 -13.710 -4.518 1.00 64.81 88 ALA A CA 1
ATOM 663 C C . ALA A 1 88 ? 6.845 -13.389 -3.100 1.00 64.81 88 ALA A C 1
ATOM 665 O O . ALA A 1 88 ? 6.153 -14.211 -2.508 1.00 64.81 88 ALA A O 1
ATOM 666 N N . MET A 1 89 ? 7.186 -12.228 -2.524 1.00 77.25 89 MET A N 1
ATOM 667 C CA . MET A 1 89 ? 6.773 -11.844 -1.163 1.00 77.25 89 MET A CA 1
ATOM 668 C C . MET A 1 89 ? 5.523 -10.958 -1.106 1.00 77.25 89 MET A C 1
ATOM 670 O O . MET A 1 89 ? 5.077 -10.592 -0.018 1.00 77.25 89 MET A O 1
ATOM 674 N N . LEU A 1 90 ? 4.961 -10.580 -2.253 1.00 86.88 90 LEU A N 1
ATOM 675 C CA . LEU A 1 90 ? 3.761 -9.753 -2.298 1.00 86.88 90 LEU A CA 1
ATOM 676 C C . LEU A 1 90 ? 2.519 -10.630 -2.172 1.00 86.88 90 LEU A C 1
ATOM 678 O O . LEU A 1 90 ? 2.331 -11.543 -2.965 1.00 86.88 90 LEU A O 1
ATOM 682 N N . THR A 1 91 ? 1.654 -10.323 -1.206 1.00 88.50 91 THR A N 1
ATOM 683 C CA . THR A 1 91 ? 0.353 -10.987 -1.049 1.00 88.50 91 THR A CA 1
ATOM 684 C C . THR A 1 91 ? -0.781 -10.102 -1.580 1.00 88.50 91 THR A C 1
ATOM 686 O O . THR A 1 91 ? -0.663 -8.867 -1.566 1.00 88.50 91 THR A O 1
ATOM 689 N N . PRO A 1 92 ? -1.917 -10.682 -2.013 1.00 88.56 92 PRO A N 1
ATOM 690 C CA . PRO A 1 92 ? -3.060 -9.923 -2.531 1.00 88.56 92 PRO A CA 1
ATOM 691 C C . PRO A 1 92 ? -3.597 -8.862 -1.562 1.00 88.56 92 PRO A C 1
ATOM 693 O O . PRO A 1 92 ? -4.116 -7.822 -1.970 1.00 88.56 92 PRO A O 1
ATOM 696 N N . GLU A 1 93 ? -3.475 -9.126 -0.263 1.00 89.25 93 GLU A N 1
ATOM 697 C CA . GLU A 1 93 ? -3.988 -8.295 0.828 1.00 89.25 93 GLU A CA 1
ATOM 698 C C . GLU A 1 93 ? -3.256 -6.954 0.935 1.00 89.25 93 GLU A C 1
ATOM 700 O O . GLU A 1 93 ? -3.855 -5.950 1.326 1.00 89.25 93 GLU A O 1
ATOM 705 N N . LEU A 1 94 ? -1.979 -6.903 0.536 1.00 88.62 94 LEU A N 1
ATOM 706 C CA . LEU A 1 94 ? -1.188 -5.669 0.543 1.00 88.62 94 LEU A CA 1
ATOM 707 C C . LEU A 1 94 ? -1.779 -4.607 -0.391 1.00 88.62 94 LEU A C 1
ATOM 709 O O . LEU A 1 94 ? -1.651 -3.410 -0.129 1.00 88.62 94 LEU A O 1
ATOM 713 N N . PHE A 1 95 ? -2.460 -5.033 -1.455 1.00 88.00 95 PHE A N 1
ATOM 714 C CA . PHE A 1 95 ? -3.004 -4.152 -2.485 1.00 88.00 95 PHE A CA 1
ATOM 715 C C . PHE A 1 95 ? -4.403 -3.613 -2.172 1.00 88.00 95 PHE A C 1
ATOM 717 O O . PHE A 1 95 ? -4.961 -2.868 -2.985 1.00 88.00 95 PHE A O 1
ATOM 724 N N . VAL A 1 96 ? -4.964 -3.953 -1.007 1.00 86.06 96 VAL A N 1
ATOM 725 C CA . VAL A 1 96 ? -6.264 -3.461 -0.545 1.00 86.06 96 VAL A CA 1
ATOM 726 C C . VAL A 1 96 ? -6.110 -2.714 0.774 1.00 86.06 96 VAL A C 1
ATOM 728 O O . VAL A 1 96 ? -5.618 -3.231 1.774 1.00 86.06 96 VAL A O 1
ATOM 731 N N . CYS A 1 97 ? -6.576 -1.469 0.801 1.00 82.06 97 CYS A N 1
ATOM 732 C CA . CYS A 1 97 ? -6.598 -0.663 2.010 1.00 82.06 97 CYS A CA 1
ATOM 733 C C . CYS A 1 97 ? -7.668 -1.177 2.993 1.00 82.06 97 CYS A C 1
ATOM 735 O O . CYS A 1 97 ? -8.839 -1.267 2.612 1.00 82.06 97 CYS A O 1
ATOM 737 N N . PRO A 1 98 ? -7.331 -1.402 4.281 1.00 80.69 98 PRO A N 1
ATOM 738 C CA . PRO A 1 98 ? -8.286 -1.842 5.307 1.00 80.69 98 PRO A CA 1
ATOM 739 C C . PRO A 1 98 ? -9.442 -0.866 5.581 1.00 80.69 98 PRO A C 1
ATOM 741 O O . PRO A 1 98 ? -10.417 -1.213 6.250 1.00 80.69 98 PRO A O 1
ATOM 744 N N . ALA A 1 99 ? -9.324 0.386 5.128 1.00 75.94 99 ALA A N 1
ATOM 745 C CA . ALA A 1 99 ? -10.395 1.377 5.205 1.00 75.94 99 ALA A CA 1
ATOM 746 C C . ALA A 1 99 ? -11.306 1.395 3.969 1.00 75.94 99 ALA A C 1
ATOM 748 O O . ALA A 1 99 ? -12.351 2.047 4.008 1.00 75.94 99 ALA A O 1
ATOM 749 N N . SER A 1 100 ? -10.945 0.689 2.894 1.00 75.00 100 SER A N 1
ATOM 750 C CA . SER A 1 100 ? -11.761 0.630 1.688 1.00 75.00 100 SER A CA 1
ATOM 751 C C . SER A 1 100 ? -13.031 -0.181 1.924 1.00 75.00 100 SER A C 1
ATOM 753 O O . SER A 1 100 ? -12.996 -1.297 2.440 1.00 75.00 100 SER A O 1
ATOM 755 N N . LYS A 1 101 ? -14.180 0.383 1.544 1.00 69.56 101 LYS A N 1
ATOM 756 C CA . LYS A 1 101 ? -15.466 -0.319 1.598 1.00 69.56 101 LYS A CA 1
ATOM 757 C C . LYS A 1 101 ? -15.706 -1.016 0.259 1.00 69.56 101 LYS A C 1
ATOM 759 O O . LYS A 1 101 ? -15.864 -0.350 -0.758 1.00 69.56 101 LYS A O 1
ATOM 764 N N . GLY A 1 102 ? -15.770 -2.347 0.268 1.00 68.81 102 GLY A N 1
ATOM 765 C CA . GLY A 1 102 ? -16.258 -3.140 -0.869 1.00 68.81 102 GLY A CA 1
ATOM 766 C C . GLY A 1 102 ? -15.209 -3.610 -1.879 1.00 68.81 102 GLY A C 1
ATOM 767 O O . GLY A 1 102 ? -15.578 -4.292 -2.832 1.00 68.81 102 GLY A O 1
ATOM 768 N N . LYS A 1 103 ? -13.919 -3.308 -1.681 1.00 75.44 103 LYS A N 1
ATOM 769 C CA . LYS A 1 103 ? -12.843 -3.967 -2.435 1.00 75.44 103 LYS A CA 1
ATOM 770 C C . LYS A 1 103 ? -12.428 -5.249 -1.727 1.00 75.44 103 LYS A C 1
ATOM 772 O O . LYS A 1 103 ? -12.214 -5.251 -0.518 1.00 75.44 103 LYS A O 1
ATOM 777 N N . VAL A 1 104 ? -12.332 -6.327 -2.494 1.00 84.00 104 VAL A N 1
ATOM 778 C CA . VAL A 1 104 ? -11.890 -7.641 -2.019 1.00 84.00 104 VAL A CA 1
ATOM 779 C C . VAL A 1 104 ? -10.507 -7.905 -2.615 1.00 84.00 104 VAL A C 1
ATOM 781 O O . VAL A 1 104 ? -10.320 -7.578 -3.792 1.00 84.00 104 VAL A O 1
ATOM 784 N N . PRO A 1 105 ? -9.549 -8.461 -1.847 1.00 87.62 105 PRO A N 1
ATOM 785 C CA . PRO A 1 105 ? -8.249 -8.861 -2.378 1.00 87.62 105 PRO A CA 1
ATOM 786 C C . PRO A 1 105 ? -8.377 -9.788 -3.590 1.00 87.62 105 PRO A C 1
ATOM 788 O O . PRO A 1 105 ? -9.383 -10.487 -3.757 1.00 87.62 105 PRO A O 1
ATOM 791 N N . ALA A 1 106 ? -7.358 -9.780 -4.451 1.00 89.25 106 ALA A N 1
ATOM 792 C CA . ALA A 1 106 ? -7.288 -10.727 -5.557 1.00 89.25 106 ALA A CA 1
ATOM 793 C C . ALA A 1 106 ? -7.284 -12.168 -5.019 1.00 89.25 106 ALA A C 1
ATOM 795 O O . ALA A 1 106 ? -6.759 -12.433 -3.939 1.00 89.25 106 ALA A O 1
ATOM 796 N N . LYS A 1 107 ? -7.896 -13.091 -5.764 1.00 88.88 107 LYS A N 1
ATOM 797 C CA . LYS A 1 107 ? -7.828 -14.516 -5.436 1.00 88.88 107 LYS A CA 1
ATOM 798 C C . LYS A 1 107 ? -6.528 -15.086 -5.982 1.00 88.88 107 LYS A C 1
ATOM 800 O O . LYS A 1 107 ? -6.142 -14.737 -7.095 1.00 88.88 107 LYS A O 1
ATOM 805 N N . GLU A 1 108 ? -5.902 -15.945 -5.193 1.00 88.44 108 GLU A N 1
ATOM 806 C CA . GLU A 1 108 ? -4.766 -16.742 -5.636 1.00 88.44 108 GLU A CA 1
ATOM 807 C C . GLU A 1 108 ? -5.259 -17.979 -6.393 1.00 88.44 108 GLU A C 1
ATOM 809 O O . GLU A 1 108 ? -6.247 -18.610 -6.004 1.00 88.44 108 GLU A O 1
ATOM 814 N N . ASP A 1 109 ? -4.570 -18.303 -7.480 1.00 84.75 109 ASP A N 1
ATOM 815 C CA . ASP A 1 109 ? -4.732 -19.538 -8.237 1.00 84.75 109 ASP A CA 1
ATOM 816 C C . ASP A 1 109 ? -4.075 -20.716 -7.493 1.00 84.75 109 ASP A C 1
ATOM 818 O O . ASP A 1 109 ? -3.347 -20.533 -6.518 1.00 84.75 109 ASP A O 1
ATOM 822 N N . GLU A 1 110 ? -4.252 -21.943 -7.992 1.00 82.94 110 GLU A N 1
ATOM 823 C CA . GLU A 1 110 ? -3.684 -23.174 -7.399 1.00 82.94 110 GLU A CA 1
ATOM 824 C C . GLU A 1 110 ? -2.153 -23.137 -7.230 1.00 82.94 110 GLU A C 1
ATOM 826 O O . GLU A 1 110 ? -1.593 -23.843 -6.395 1.00 82.94 110 GLU A O 1
ATOM 831 N N . ASN A 1 111 ? -1.481 -22.270 -7.992 1.00 79.31 111 ASN A N 1
ATOM 832 C CA . ASN A 1 111 ? -0.035 -22.064 -7.958 1.00 79.31 111 ASN A CA 1
ATOM 833 C C . ASN A 1 111 ? 0.398 -20.878 -7.070 1.00 79.31 111 ASN A C 1
ATOM 835 O O . ASN A 1 111 ? 1.548 -20.451 -7.163 1.00 79.31 111 ASN A O 1
ATOM 839 N N . GLY A 1 112 ? -0.510 -20.292 -6.278 1.00 79.75 112 GLY A N 1
ATOM 840 C CA . GLY A 1 112 ? -0.229 -19.133 -5.417 1.00 79.75 112 GLY A CA 1
ATOM 841 C C . GLY A 1 112 ? -0.003 -17.818 -6.176 1.00 79.75 112 GLY A C 1
ATOM 842 O O . GLY A 1 112 ? 0.549 -16.868 -5.631 1.00 79.75 112 GLY A O 1
ATOM 843 N N . ARG A 1 113 ? -0.386 -17.757 -7.457 1.00 83.81 113 ARG A N 1
ATOM 844 C CA . ARG A 1 113 ? -0.297 -16.546 -8.291 1.00 83.81 113 ARG A CA 1
ATOM 845 C C . ARG A 1 113 ? -1.606 -15.780 -8.237 1.00 83.81 113 ARG A C 1
ATOM 847 O O . ARG A 1 113 ? -2.662 -16.391 -8.161 1.00 83.81 113 ARG A O 1
ATOM 854 N N . PHE A 1 114 ? -1.554 -14.459 -8.336 1.00 89.88 114 PHE A N 1
ATOM 855 C CA . PHE A 1 114 ? -2.748 -13.624 -8.414 1.00 89.88 114 PHE A CA 1
ATOM 856 C C . PHE A 1 114 ? -2.523 -12.463 -9.373 1.00 89.88 114 PHE A C 1
ATOM 858 O O . PHE A 1 114 ? -1.402 -11.992 -9.553 1.00 89.88 114 PHE A O 1
ATOM 865 N N . ILE A 1 115 ? -3.615 -11.989 -9.970 1.00 88.62 115 ILE A N 1
ATOM 866 C CA . ILE A 1 115 ? -3.600 -10.860 -10.898 1.00 88.62 115 ILE A CA 1
ATOM 867 C C . ILE A 1 115 ? -4.441 -9.735 -10.310 1.00 88.62 115 ILE A C 1
ATOM 869 O O . ILE A 1 115 ? -5.607 -9.908 -9.921 1.00 88.62 115 ILE A O 1
ATOM 873 N N . LEU A 1 116 ? -3.851 -8.549 -10.257 1.00 89.12 116 LEU A N 1
ATOM 874 C CA . LEU A 1 116 ? -4.578 -7.355 -9.890 1.00 89.12 116 LEU A CA 1
ATOM 875 C C . LEU A 1 116 ? -5.418 -6.860 -11.069 1.00 89.12 116 LEU A C 1
ATOM 877 O O . LEU A 1 116 ? -5.033 -6.902 -12.233 1.00 89.12 116 LEU A O 1
ATOM 881 N N . THR A 1 117 ? -6.582 -6.335 -10.725 1.00 86.88 117 THR A N 1
ATOM 882 C CA . THR A 1 117 ? -7.548 -5.664 -11.584 1.00 86.88 117 THR A CA 1
ATOM 883 C C . THR A 1 117 ? -7.988 -4.377 -10.894 1.00 86.88 117 THR A C 1
ATOM 885 O O . THR A 1 117 ? -7.846 -4.201 -9.679 1.00 86.88 117 THR A O 1
ATOM 888 N N . GLU A 1 118 ? -8.633 -3.474 -11.628 1.00 80.06 118 GLU A N 1
ATOM 889 C CA . GLU A 1 118 ? -9.180 -2.255 -11.024 1.00 80.06 118 GLU A CA 1
ATOM 890 C C . GLU A 1 118 ? -10.213 -2.523 -9.917 1.00 80.06 118 GLU A C 1
ATOM 892 O O . GLU A 1 118 ? -10.493 -1.640 -9.107 1.00 80.06 118 GLU A O 1
ATOM 897 N N . LYS A 1 119 ? -10.788 -3.729 -9.849 1.00 81.06 119 LYS A N 1
ATOM 898 C CA . LYS A 1 119 ? -11.793 -4.107 -8.845 1.00 81.06 119 LYS A CA 1
ATOM 899 C C . LYS A 1 119 ? -11.193 -4.657 -7.552 1.00 81.06 119 LYS A C 1
ATOM 901 O O . LYS A 1 119 ? -11.861 -4.575 -6.526 1.00 81.06 119 LYS A O 1
ATOM 906 N N . ASN A 1 120 ? -9.968 -5.178 -7.585 1.00 84.25 120 ASN A N 1
ATOM 907 C CA . ASN A 1 120 ? -9.327 -5.843 -6.442 1.00 84.25 120 ASN A CA 1
ATOM 908 C C . ASN A 1 120 ? -8.081 -5.102 -5.916 1.00 84.25 120 ASN A C 1
ATOM 910 O O . ASN A 1 120 ? -7.486 -5.528 -4.936 1.00 84.25 120 ASN A O 1
ATOM 914 N N . CYS A 1 121 ? -7.709 -3.981 -6.540 1.00 83.50 121 CYS A N 1
ATOM 915 C CA . CYS A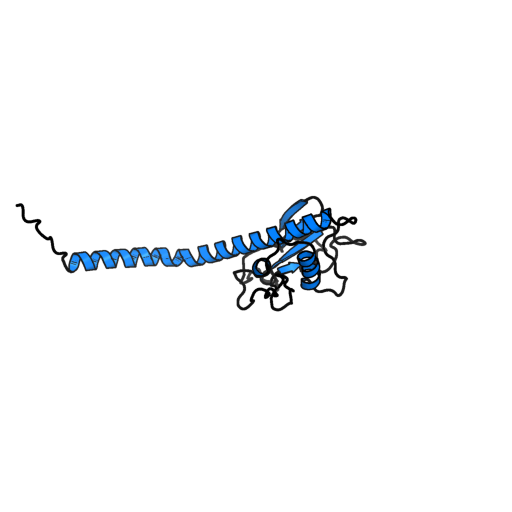 1 121 ? -6.604 -3.133 -6.111 1.00 83.50 121 CYS A CA 1
ATOM 916 C C . CYS A 1 121 ? -7.129 -1.754 -5.694 1.00 83.50 121 CYS A C 1
ATOM 918 O O . CYS A 1 121 ? -7.872 -1.097 -6.437 1.00 83.50 121 CYS A O 1
ATOM 920 N N . THR A 1 122 ? -6.781 -1.303 -4.492 1.00 79.56 122 THR A N 1
ATOM 921 C CA . THR A 1 122 ? -6.982 0.089 -4.078 1.00 79.56 122 THR A CA 1
ATOM 922 C C . THR A 1 122 ? -5.729 0.916 -4.307 1.00 79.56 122 THR A C 1
ATOM 924 O O . THR A 1 122 ? -5.857 2.113 -4.482 1.00 79.56 122 THR A O 1
ATOM 927 N N . ILE A 1 123 ? -4.537 0.331 -4.376 1.00 79.62 123 ILE A N 1
ATOM 928 C CA . ILE A 1 123 ? -3.293 1.087 -4.568 1.00 79.62 123 ILE A CA 1
ATOM 929 C C . ILE A 1 123 ? -3.200 1.660 -5.994 1.00 79.62 123 ILE A C 1
ATOM 931 O O . ILE A 1 123 ? -3.638 1.057 -6.972 1.00 79.62 123 ILE A O 1
ATOM 935 N N . ARG A 1 124 ? -2.639 2.862 -6.118 1.00 77.44 124 ARG A N 1
ATOM 936 C CA . ARG A 1 124 ? -2.362 3.566 -7.372 1.00 77.44 124 ARG A CA 1
ATOM 937 C C . ARG A 1 124 ? -0.900 3.991 -7.407 1.00 77.44 124 ARG A C 1
ATOM 939 O O . ARG A 1 124 ? -0.322 4.358 -6.381 1.00 77.44 124 ARG A O 1
ATOM 946 N N . CYS A 1 125 ? -0.326 3.980 -8.602 1.00 74.50 125 CYS A N 1
ATOM 947 C CA . CYS A 1 125 ? 1.020 4.463 -8.861 1.00 74.50 125 CYS A CA 1
ATOM 948 C C . CYS A 1 125 ? 1.037 5.561 -9.934 1.00 74.50 125 CYS A C 1
ATOM 950 O O . CYS A 1 125 ? 0.063 5.726 -10.671 1.00 74.50 125 CYS A O 1
ATOM 952 N N . SER A 1 126 ? 2.120 6.346 -9.990 1.00 69.12 126 SER A N 1
ATOM 953 C CA . SER A 1 126 ? 2.290 7.381 -11.024 1.00 69.12 126 SER A CA 1
ATOM 954 C C . SER A 1 126 ? 2.225 6.764 -12.422 1.00 69.12 126 SER A C 1
ATOM 956 O O . SER A 1 126 ? 3.039 5.902 -12.740 1.00 69.12 126 SER A O 1
ATOM 958 N N . LYS A 1 127 ? 1.300 7.254 -13.254 1.00 60.94 127 LYS A N 1
ATOM 959 C CA . LYS A 1 127 ? 1.129 6.841 -14.657 1.00 60.94 127 LYS A CA 1
ATOM 960 C C . LYS A 1 127 ? 2.124 7.469 -15.626 1.00 60.94 127 LYS A C 1
ATOM 962 O O . LYS A 1 127 ? 2.096 7.139 -16.795 1.00 60.94 127 LYS A O 1
ATOM 967 N N . VAL A 1 128 ? 2.926 8.433 -15.179 1.00 59.78 128 VAL A N 1
ATOM 968 C CA . VAL A 1 128 ? 3.890 9.156 -16.020 1.00 59.78 128 VAL A CA 1
ATOM 969 C C . VAL A 1 128 ? 5.229 9.174 -15.286 1.00 59.78 128 VAL A C 1
ATOM 971 O O . VAL A 1 128 ? 5.235 9.372 -14.058 1.00 59.78 128 VAL A O 1
ATOM 974 N N . PRO A 1 129 ? 6.366 8.967 -15.976 1.00 58.62 129 PRO A N 1
ATOM 975 C CA . PRO A 1 129 ? 7.671 9.199 -15.382 1.00 58.62 129 PRO A CA 1
ATOM 976 C C . PRO A 1 129 ? 7.759 10.643 -14.882 1.00 58.62 129 PRO A C 1
ATOM 978 O O . PRO A 1 129 ? 7.559 11.602 -15.618 1.00 58.62 129 PRO A O 1
ATOM 981 N N . LEU A 1 130 ? 8.073 10.805 -13.596 1.00 60.97 130 LEU A N 1
ATOM 982 C CA . LEU A 1 130 ? 8.209 12.118 -12.949 1.00 60.97 130 LEU A CA 1
ATOM 983 C C . LEU A 1 130 ? 9.447 12.916 -13.411 1.00 60.97 130 LEU A C 1
ATOM 985 O O . LEU A 1 130 ? 9.712 13.998 -12.888 1.00 60.97 130 LEU A O 1
ATOM 989 N N . SER A 1 131 ? 10.226 12.370 -14.345 1.00 55.28 131 SER A N 1
ATOM 990 C CA . SER A 1 131 ? 11.385 13.004 -14.969 1.00 55.28 131 SER A CA 1
ATOM 991 C C . SER A 1 131 ? 11.158 13.051 -16.485 1.00 55.28 131 SER A C 1
ATOM 993 O O . SER A 1 131 ? 10.754 12.032 -17.044 1.00 55.28 131 SER A O 1
ATOM 995 N N . PRO A 1 132 ? 11.432 14.177 -17.170 1.00 49.53 132 PRO A N 1
ATOM 996 C CA . PRO A 1 132 ? 11.354 14.233 -18.626 1.00 49.53 132 PRO A CA 1
ATOM 997 C C . PRO A 1 132 ? 12.377 13.276 -19.254 1.00 49.53 132 PRO A C 1
ATOM 999 O O . PRO A 1 132 ? 13.560 13.351 -18.927 1.00 49.53 132 PRO A O 1
ATOM 1002 N N . GLY A 1 133 ? 11.927 12.421 -20.175 1.00 56.28 133 GLY A N 1
ATOM 1003 C CA . GLY A 1 133 ? 12.801 11.772 -21.157 1.00 56.28 133 GLY A CA 1
ATOM 1004 C C . GLY A 1 133 ? 13.467 10.447 -20.782 1.00 56.28 133 GLY A C 1
ATOM 1005 O O . GLY A 1 133 ? 14.321 10.017 -21.539 1.00 56.28 133 GLY A O 1
ATOM 1006 N N . ASP A 1 134 ? 13.101 9.777 -19.690 1.00 54.41 134 ASP A N 1
ATOM 1007 C CA . ASP A 1 134 ? 13.527 8.389 -19.449 1.00 54.41 134 ASP A CA 1
ATOM 1008 C C . ASP A 1 134 ? 12.663 7.730 -18.366 1.00 54.41 134 ASP A C 1
ATOM 1010 O O . ASP A 1 134 ? 12.023 8.425 -17.570 1.00 54.41 134 ASP A O 1
ATOM 1014 N N . TYR A 1 135 ? 12.661 6.392 -18.348 1.00 59.84 135 TYR A N 1
ATOM 1015 C CA . TYR A 1 135 ? 11.957 5.507 -17.408 1.00 59.84 135 TYR A CA 1
ATOM 1016 C C . TYR A 1 135 ? 11.838 6.063 -15.974 1.00 59.84 135 TYR A C 1
ATOM 1018 O O . TYR A 1 135 ? 12.754 6.736 -15.483 1.00 59.84 135 TYR A O 1
ATOM 1026 N N . PRO A 1 136 ? 10.737 5.778 -15.246 1.00 65.38 136 PRO A N 1
ATOM 1027 C CA . PRO A 1 136 ? 10.478 6.400 -13.953 1.00 65.38 136 PRO A CA 1
ATOM 1028 C C . PRO A 1 136 ? 11.578 6.065 -12.937 1.00 65.38 136 PRO A C 1
ATOM 1030 O O . PRO A 1 136 ? 11.603 4.986 -12.353 1.00 65.38 136 PRO A O 1
ATOM 1033 N N . LYS A 1 137 ? 12.452 7.042 -12.658 1.00 71.44 137 LYS A N 1
ATOM 1034 C CA . LYS A 1 137 ? 13.428 6.989 -11.549 1.00 71.44 137 LYS A CA 1
ATOM 1035 C C . LYS A 1 137 ? 12.814 7.321 -10.185 1.00 71.44 137 LYS A C 1
ATOM 1037 O O . LYS A 1 137 ? 13.474 7.280 -9.145 1.00 71.44 137 LYS A O 1
ATOM 1042 N N . LYS A 1 138 ? 11.545 7.722 -10.187 1.00 73.25 138 LYS A N 1
ATOM 1043 C CA . LYS A 1 138 ? 10.739 8.047 -9.010 1.00 73.25 138 LYS A CA 1
ATOM 1044 C C . LYS A 1 138 ? 9.339 7.504 -9.253 1.00 73.25 138 LYS A C 1
ATOM 1046 O O . LYS A 1 138 ? 8.784 7.745 -10.323 1.00 73.25 138 LYS A O 1
ATOM 1051 N N . ILE A 1 139 ? 8.772 6.826 -8.263 1.00 73.00 139 ILE A N 1
ATOM 1052 C CA . ILE A 1 139 ? 7.390 6.351 -8.297 1.00 73.00 139 ILE A CA 1
ATOM 1053 C C . ILE A 1 139 ? 6.620 6.980 -7.141 1.00 73.00 139 ILE A C 1
ATOM 1055 O O . ILE A 1 139 ? 7.086 7.054 -6.000 1.00 73.00 139 ILE A O 1
ATOM 1059 N N . LEU A 1 140 ? 5.427 7.467 -7.460 1.00 73.19 140 LEU A N 1
ATOM 1060 C CA . LEU A 1 140 ? 4.431 7.806 -6.457 1.00 73.19 140 LEU A CA 1
ATOM 1061 C C . LEU A 1 140 ? 3.613 6.568 -6.190 1.00 73.19 140 LEU A C 1
ATOM 1063 O O . LEU A 1 140 ? 3.100 5.992 -7.140 1.00 73.19 140 LEU A O 1
ATOM 1067 N N . LEU A 1 141 ? 3.465 6.200 -4.926 1.00 75.31 141 LEU A N 1
ATOM 1068 C CA . LEU A 1 141 ? 2.515 5.192 -4.486 1.00 75.31 141 LEU A CA 1
ATOM 1069 C C . LEU A 1 141 ? 1.532 5.853 -3.526 1.00 75.31 141 LEU A C 1
ATOM 1071 O O . LEU A 1 141 ? 1.911 6.478 -2.532 1.00 75.31 141 LEU A O 1
ATOM 1075 N N . ALA A 1 142 ? 0.254 5.734 -3.849 1.00 72.62 142 ALA A N 1
ATOM 1076 C CA . ALA A 1 142 ? -0.839 6.247 -3.044 1.00 72.62 142 ALA A CA 1
ATOM 1077 C C . ALA A 1 142 ? -1.974 5.231 -3.036 1.00 72.62 142 ALA A C 1
ATOM 1079 O O . ALA A 1 142 ? -2.113 4.439 -3.960 1.00 72.62 142 ALA A O 1
ATOM 1080 N N . ASP A 1 143 ? -2.821 5.264 -2.019 1.00 70.31 143 ASP A N 1
ATOM 1081 C CA . ASP A 1 143 ? -4.079 4.528 -2.089 1.00 70.31 143 ASP A CA 1
ATOM 1082 C C . ASP A 1 143 ? -5.111 5.316 -2.924 1.00 70.31 143 ASP A C 1
ATOM 1084 O O . ASP A 1 143 ? -5.138 6.544 -2.897 1.00 70.31 143 ASP A O 1
ATOM 1088 N N . ALA A 1 144 ? -5.980 4.641 -3.678 1.00 60.06 144 ALA A N 1
ATOM 1089 C CA . ALA A 1 144 ? -7.032 5.248 -4.497 1.00 60.06 144 ALA A CA 1
ATOM 1090 C C . ALA A 1 144 ? -8.034 6.033 -3.649 1.00 60.06 144 ALA A C 1
ATOM 1092 O O . ALA A 1 144 ? -8.648 6.964 -4.159 1.00 60.06 144 ALA A O 1
ATOM 1093 N N . HIS A 1 145 ? -8.198 5.692 -2.367 1.00 54.44 145 HIS A N 1
ATOM 1094 C CA . HIS A 1 145 ? -8.998 6.473 -1.420 1.00 54.44 145 HIS A CA 1
ATOM 1095 C C . HIS A 1 145 ? -8.256 7.726 -0.917 1.00 54.44 145 HIS A C 1
ATOM 1097 O O . HIS A 1 145 ? -8.832 8.525 -0.187 1.00 54.44 145 HIS A O 1
ATOM 1103 N N . MET A 1 146 ? -7.015 7.958 -1.366 1.00 49.28 146 MET A N 1
ATOM 1104 C CA . MET A 1 146 ? -6.306 9.239 -1.258 1.00 49.28 146 MET A CA 1
ATOM 1105 C C . MET A 1 146 ? -6.527 10.158 -2.477 1.00 49.28 146 MET A C 1
ATOM 1107 O O . MET A 1 146 ? -5.965 11.256 -2.510 1.00 49.28 146 MET A O 1
ATOM 1111 N N . ARG A 1 147 ? -7.346 9.762 -3.472 1.00 47.25 147 ARG A N 1
ATOM 1112 C CA . ARG A 1 147 ? -7.882 10.675 -4.501 1.00 47.25 147 ARG A CA 1
ATOM 1113 C C . ARG A 1 147 ? -9.185 11.274 -3.964 1.00 47.25 147 ARG A C 1
ATOM 1115 O O . ARG A 1 147 ? -10.134 10.557 -3.704 1.00 47.25 147 ARG A O 1
ATOM 1122 N N . GLY A 1 148 ? -9.339 12.567 -3.774 1.00 40.00 148 GLY A N 1
ATOM 1123 C CA . GLY A 1 148 ? -8.499 13.671 -4.182 1.00 40.00 148 GLY A CA 1
ATOM 1124 C C . GLY A 1 148 ? -9.256 14.847 -4.785 1.00 40.00 148 GLY A C 1
ATOM 1125 O O . GLY A 1 148 ? -8.570 15.763 -5.228 1.00 40.00 148 GLY A O 1
ATOM 1126 N N . ASN A 1 149 ? -10.592 14.825 -4.880 1.00 38.47 149 ASN A N 1
ATOM 1127 C CA . ASN A 1 149 ? -11.378 15.871 -5.541 1.00 38.47 149 ASN A CA 1
ATOM 1128 C C . ASN A 1 149 ? -11.449 17.172 -4.710 1.00 38.47 149 ASN A C 1
ATOM 1130 O O . ASN A 1 149 ? -12.505 17.572 -4.249 1.00 38.47 149 ASN A O 1
ATOM 1134 N N . GLY A 1 150 ? -10.308 17.836 -4.524 1.00 41.16 150 GLY A N 1
ATOM 1135 C CA . GLY A 1 150 ? -10.230 19.248 -4.140 1.00 41.16 150 GLY A CA 1
ATOM 1136 C C . GLY A 1 150 ? -10.473 19.614 -2.672 1.00 41.16 150 GLY A C 1
ATOM 1137 O O . GLY A 1 150 ? -10.021 20.681 -2.269 1.00 41.16 150 GLY A O 1
ATOM 1138 N N . ASP A 1 151 ? -11.089 18.771 -1.851 1.00 37.88 151 ASP A N 1
ATOM 1139 C CA . ASP A 1 151 ? -11.300 19.033 -0.428 1.00 37.88 151 ASP A CA 1
ATOM 1140 C C . ASP A 1 151 ? -10.511 18.045 0.432 1.00 37.88 151 ASP A C 1
ATOM 1142 O O . ASP A 1 151 ? -10.474 16.857 0.165 1.00 37.88 151 ASP A O 1
ATOM 1146 N N . ASP A 1 152 ? -9.852 18.494 1.499 1.00 41.91 152 ASP A N 1
ATOM 1147 C CA . ASP A 1 152 ? -9.025 17.633 2.370 1.00 41.91 152 ASP A CA 1
ATOM 1148 C C . ASP A 1 152 ? -9.835 16.614 3.206 1.00 41.91 152 ASP A C 1
ATOM 1150 O O . ASP A 1 152 ? -9.380 16.137 4.253 1.00 41.91 152 ASP A O 1
ATOM 1154 N N . SER A 1 153 ? -11.041 16.292 2.748 1.00 36.62 153 SER A N 1
ATOM 1155 C CA . SER A 1 153 ? -12.079 15.485 3.370 1.00 36.62 153 SER A CA 1
ATOM 1156 C C . SER A 1 153 ? -12.196 14.140 2.648 1.00 36.62 153 SER A C 1
ATOM 1158 O O . SER A 1 153 ? -13.255 13.745 2.171 1.00 36.62 153 SER A O 1
ATOM 1160 N N . PHE A 1 154 ? -11.088 13.403 2.566 1.00 40.81 154 PHE A N 1
ATOM 1161 C CA . PHE A 1 154 ? -11.075 12.052 2.004 1.00 40.81 154 PHE A CA 1
ATOM 1162 C C . PHE A 1 154 ? -11.393 11.034 3.097 1.00 40.81 154 PHE A C 1
ATOM 1164 O O . PHE A 1 154 ? -10.598 10.801 4.012 1.00 40.81 154 PHE A O 1
ATOM 1171 N N . GLY A 1 155 ? -12.586 10.444 3.017 1.00 38.00 155 GLY A N 1
ATOM 1172 C CA . GLY A 1 155 ? -12.995 9.304 3.830 1.00 38.00 155 GLY A CA 1
ATOM 1173 C C . GLY A 1 155 ? -12.134 8.079 3.520 1.00 38.00 155 GLY A C 1
ATOM 1174 O O . GLY A 1 155 ? -12.492 7.258 2.685 1.00 38.00 155 GLY A O 1
ATOM 1175 N N . GLY A 1 156 ? -10.985 7.985 4.187 1.00 46.69 156 GLY A N 1
ATOM 1176 C CA . GLY A 1 156 ? -9.992 6.932 3.986 1.00 46.69 156 GLY A CA 1
ATOM 1177 C C . GLY A 1 156 ? -8.579 7.436 4.264 1.00 46.69 156 GLY A C 1
ATOM 1178 O O . GLY A 1 156 ? -7.743 7.448 3.374 1.00 46.69 156 GLY A O 1
ATOM 1179 N N . HIS A 1 157 ? -8.329 7.861 5.506 1.00 51.03 157 HIS A N 1
ATOM 1180 C CA . HIS A 1 157 ? -7.046 8.346 6.040 1.00 51.03 157 HIS A CA 1
ATOM 1181 C C . HIS A 1 157 ? -6.570 9.735 5.566 1.00 51.03 157 HIS A C 1
ATOM 1183 O O . HIS A 1 157 ? -6.115 9.935 4.445 1.00 51.03 157 HIS A O 1
ATOM 1189 N N . LYS A 1 158 ? -6.545 10.708 6.494 1.00 51.31 158 LYS A N 1
ATOM 1190 C CA . LYS A 1 158 ? -5.966 12.048 6.274 1.00 51.31 158 LYS A CA 1
ATOM 1191 C C . LYS A 1 158 ? -4.497 11.994 5.833 1.00 51.31 158 LYS A C 1
ATOM 1193 O O . LYS A 1 158 ? -3.635 11.819 6.683 1.00 51.31 158 LYS A O 1
ATOM 1198 N N . GLY A 1 159 ? -4.209 12.329 4.575 1.00 54.72 159 GLY A N 1
ATOM 1199 C CA . GLY A 1 159 ? -2.893 12.765 4.080 1.00 54.72 159 GLY A CA 1
ATOM 1200 C C . GLY A 1 159 ? -1.951 11.609 3.785 1.00 54.72 159 GLY A C 1
ATOM 1201 O O . GLY A 1 159 ? -1.651 10.856 4.698 1.00 54.72 159 GLY A O 1
ATOM 1202 N N . GLY A 1 160 ? -1.528 11.451 2.532 1.00 56.22 160 GLY A N 1
ATOM 1203 C CA . GLY A 1 160 ? -0.200 11.824 2.028 1.00 56.22 160 GLY A CA 1
ATOM 1204 C C . GLY A 1 160 ? 0.238 10.774 0.999 1.00 56.22 160 GLY A C 1
ATOM 1205 O O . GLY A 1 160 ? -0.208 9.641 1.086 1.00 56.22 160 GLY A O 1
ATOM 1206 N N . ILE A 1 161 ? 1.048 11.134 0.011 1.00 64.81 161 ILE A N 1
ATOM 1207 C CA . ILE A 1 161 ? 1.576 10.212 -0.999 1.00 64.81 161 ILE A CA 1
ATOM 1208 C C . ILE A 1 161 ? 2.930 9.699 -0.518 1.00 64.81 161 ILE A C 1
ATOM 1210 O O . ILE A 1 161 ? 3.764 10.486 -0.060 1.00 64.81 161 ILE A O 1
ATOM 1214 N N . CYS A 1 162 ? 3.160 8.393 -0.634 1.00 66.88 162 CYS A N 1
ATOM 1215 C CA . CYS A 1 162 ? 4.493 7.840 -0.458 1.00 66.88 162 CYS A CA 1
ATOM 1216 C C . CYS A 1 162 ? 5.282 8.050 -1.754 1.00 66.88 162 CYS A C 1
ATOM 1218 O O . CYS A 1 162 ? 4.900 7.580 -2.825 1.00 66.88 162 CYS A O 1
ATOM 1220 N N . VAL A 1 163 ? 6.379 8.787 -1.651 1.00 67.69 163 VAL A N 1
ATOM 1221 C CA . VAL A 1 163 ? 7.314 9.041 -2.741 1.00 67.69 163 VAL A CA 1
ATOM 1222 C C . VAL A 1 163 ? 8.499 8.105 -2.566 1.00 67.69 163 VAL A C 1
ATOM 1224 O O . VAL A 1 163 ? 9.221 8.209 -1.574 1.00 67.69 163 VAL A O 1
ATOM 1227 N N . TYR A 1 164 ? 8.722 7.232 -3.542 1.00 71.44 164 TYR A N 1
ATOM 1228 C CA . TYR A 1 164 ? 9.895 6.364 -3.590 1.00 71.44 164 TYR A CA 1
ATOM 1229 C C . TYR A 1 164 ? 10.824 6.839 -4.699 1.00 71.44 164 TYR A C 1
ATOM 1231 O O . TYR A 1 164 ? 10.390 7.131 -5.817 1.00 71.44 164 TYR A O 1
ATOM 1239 N N . ARG A 1 165 ? 12.115 6.944 -4.384 1.00 73.50 165 ARG A N 1
ATOM 1240 C CA . ARG A 1 165 ? 13.156 7.339 -5.338 1.00 73.50 165 ARG A CA 1
ATOM 1241 C C . ARG A 1 165 ? 14.177 6.221 -5.473 1.00 73.50 165 ARG A C 1
ATOM 1243 O O . ARG A 1 165 ? 14.596 5.639 -4.472 1.00 73.50 165 ARG A O 1
ATOM 1250 N N . ILE A 1 166 ? 14.617 5.976 -6.702 1.00 63.72 166 ILE A N 1
ATOM 1251 C CA . ILE A 1 166 ? 15.730 5.069 -6.979 1.00 63.72 166 ILE A CA 1
ATOM 1252 C C . ILE A 1 166 ? 16.983 5.665 -6.326 1.00 63.72 166 ILE A C 1
ATOM 1254 O O . ILE A 1 166 ? 17.294 6.839 -6.524 1.00 63.72 166 ILE A O 1
ATOM 1258 N N . GLY A 1 167 ? 17.605 4.893 -5.432 1.00 64.00 167 GLY A N 1
ATOM 1259 C CA . GLY A 1 167 ? 18.547 5.385 -4.414 1.00 64.00 167 GLY A CA 1
ATOM 1260 C C . GLY A 1 167 ? 18.093 5.144 -2.966 1.00 64.00 167 GLY A C 1
ATOM 1261 O O . GLY A 1 167 ? 18.803 5.512 -2.037 1.00 64.00 167 GLY A O 1
ATOM 1262 N N . GLY A 1 168 ? 16.922 4.526 -2.761 1.00 65.69 168 GLY A N 1
ATOM 1263 C CA . GLY A 1 168 ? 16.497 3.973 -1.467 1.00 65.69 168 GLY A CA 1
ATOM 1264 C C . GLY A 1 168 ? 15.795 4.954 -0.524 1.00 65.69 168 GLY A C 1
ATOM 1265 O O . GLY A 1 168 ? 15.464 4.587 0.601 1.00 65.69 168 GLY A O 1
ATOM 1266 N N . SER A 1 169 ? 15.528 6.190 -0.958 1.00 69.81 169 SER A N 1
ATOM 1267 C CA . SER A 1 169 ? 14.772 7.144 -0.137 1.00 69.81 169 SER A CA 1
ATOM 1268 C C . SER A 1 169 ? 13.261 6.955 -0.309 1.00 69.81 169 SER A C 1
ATOM 1270 O O . SER A 1 169 ? 12.729 6.941 -1.422 1.00 69.81 169 SER A O 1
ATOM 1272 N N . CYS A 1 170 ? 12.576 6.818 0.826 1.00 70.38 170 CYS A N 1
ATOM 1273 C CA . CYS A 1 170 ? 11.123 6.770 0.959 1.00 70.38 170 CYS A CA 1
ATOM 1274 C C . CYS A 1 170 ? 10.684 7.987 1.779 1.00 70.38 170 CYS A C 1
ATOM 1276 O O . CYS A 1 170 ? 11.012 8.094 2.962 1.00 70.38 170 CYS A O 1
ATOM 1278 N N . GLU A 1 171 ? 9.908 8.884 1.176 1.00 72.38 171 GLU A N 1
ATOM 1279 C CA . GLU A 1 171 ? 9.393 10.081 1.840 1.00 72.38 171 GLU A CA 1
ATOM 1280 C C . GLU A 1 171 ? 7.868 10.099 1.808 1.00 72.38 171 GLU A C 1
ATOM 1282 O O . GLU A 1 171 ? 7.240 9.892 0.772 1.00 72.38 171 GLU A O 1
ATOM 1287 N N . PHE A 1 172 ? 7.251 10.389 2.951 1.00 71.50 172 PHE A N 1
ATOM 1288 C CA . PHE A 1 172 ? 5.813 10.606 3.017 1.00 71.50 172 PHE A CA 1
ATOM 1289 C C . PHE A 1 172 ? 5.498 12.088 2.841 1.00 71.50 172 PHE A C 1
ATOM 1291 O O . PHE A 1 172 ? 5.777 12.904 3.722 1.00 71.50 172 PHE A O 1
ATOM 1298 N N . VAL A 1 173 ? 4.895 12.445 1.711 1.00 70.50 173 VAL A N 1
ATOM 1299 C CA . VAL A 1 173 ? 4.643 13.838 1.337 1.00 70.50 173 VAL A CA 1
ATOM 1300 C C . VAL A 1 173 ? 3.148 14.118 1.381 1.00 70.50 173 VAL A C 1
ATOM 1302 O O . VAL A 1 173 ? 2.337 13.403 0.802 1.00 70.50 173 VAL A O 1
ATOM 1305 N N . LYS A 1 174 ? 2.732 15.188 2.064 1.00 70.38 174 LYS A N 1
ATOM 1306 C CA . LYS A 1 174 ? 1.326 15.621 2.006 1.00 70.38 174 LYS A CA 1
ATOM 1307 C C . LYS A 1 174 ? 0.994 16.059 0.579 1.00 70.38 174 LYS A C 1
ATOM 1309 O O . LYS A 1 174 ? 1.767 16.803 -0.006 1.00 70.38 174 LYS A O 1
ATOM 1314 N N . VAL A 1 175 ? -0.185 15.697 0.069 1.00 65.69 175 VAL A N 1
ATOM 1315 C CA . VAL A 1 175 ? -0.617 16.005 -1.311 1.00 65.69 175 VAL A CA 1
ATOM 1316 C C . VAL A 1 175 ? -0.460 17.494 -1.665 1.00 65.69 175 VAL A C 1
ATOM 1318 O O . VAL A 1 175 ? -0.014 17.821 -2.755 1.00 65.69 175 VAL A O 1
ATOM 1321 N N . LYS A 1 176 ? -0.760 18.408 -0.733 1.00 64.62 176 LYS A N 1
ATOM 1322 C CA . LYS A 1 176 ? -0.603 19.865 -0.930 1.00 64.62 176 LYS A CA 1
ATOM 1323 C C . LYS A 1 176 ? 0.843 20.359 -1.051 1.00 64.62 176 LYS A C 1
ATOM 1325 O O . LYS A 1 176 ? 1.055 21.510 -1.397 1.00 64.62 176 LYS A O 1
ATOM 1330 N N . LYS A 1 177 ? 1.815 19.534 -0.666 1.00 68.00 177 LYS A N 1
ATOM 1331 C CA . LYS A 1 177 ? 3.251 19.841 -0.676 1.00 68.00 177 LYS A CA 1
ATOM 1332 C C . LYS A 1 177 ? 3.986 19.090 -1.791 1.00 68.00 177 LYS A C 1
ATOM 1334 O O . LYS A 1 177 ? 5.205 18.966 -1.727 1.00 68.00 177 LYS A O 1
ATOM 1339 N N . LEU A 1 178 ? 3.256 18.526 -2.755 1.00 66.25 178 LEU A N 1
ATOM 1340 C CA . LEU A 1 178 ? 3.878 17.934 -3.934 1.00 66.25 178 LEU A CA 1
ATOM 1341 C C . LEU A 1 178 ? 4.548 19.043 -4.760 1.00 66.25 178 LEU A C 1
ATOM 1343 O O . LEU A 1 178 ? 3.951 20.111 -4.892 1.00 66.25 178 LEU A O 1
ATOM 1347 N N . PRO A 1 179 ? 5.759 18.811 -5.292 1.00 65.31 179 PRO A N 1
ATOM 1348 C CA . PRO A 1 179 ? 6.413 19.756 -6.191 1.00 65.31 179 PRO A CA 1
ATOM 1349 C C . PRO A 1 179 ? 5.570 20.031 -7.442 1.00 65.31 179 PRO A C 1
ATOM 1351 O O . PRO A 1 179 ? 4.873 19.138 -7.933 1.00 65.31 179 PRO A O 1
ATOM 1354 N N . ASP A 1 180 ? 5.681 21.243 -7.985 1.00 60.56 180 ASP A N 1
ATOM 1355 C CA . ASP A 1 180 ? 5.012 21.616 -9.232 1.00 60.56 180 ASP A CA 1
ATOM 1356 C C . ASP A 1 180 ? 5.469 20.707 -10.390 1.00 60.56 180 ASP A C 1
ATOM 1358 O O . ASP A 1 180 ? 6.652 20.386 -10.527 1.00 60.56 180 ASP A O 1
ATOM 1362 N N . GLY A 1 181 ? 4.513 20.243 -11.203 1.00 61.31 181 GLY A N 1
ATOM 1363 C CA . GLY A 1 181 ? 4.745 19.304 -12.312 1.00 61.31 181 GLY A CA 1
ATOM 1364 C C . GLY A 1 181 ? 4.548 17.819 -11.973 1.00 61.31 181 GLY A C 1
ATOM 1365 O O . GLY A 1 181 ? 4.591 16.982 -12.871 1.00 61.31 181 GLY A O 1
ATOM 1366 N N . TRP A 1 182 ? 4.294 17.464 -10.709 1.00 64.38 182 TRP A N 1
ATOM 1367 C CA . TRP A 1 182 ? 4.008 16.078 -10.322 1.00 64.38 182 TRP A CA 1
ATOM 1368 C C . TRP A 1 182 ? 2.522 15.757 -10.500 1.00 64.38 182 TRP A C 1
ATOM 1370 O O . TRP A 1 182 ? 1.658 16.353 -9.852 1.00 64.38 182 TRP A O 1
ATOM 1380 N N . VAL A 1 183 ? 2.217 14.780 -11.355 1.00 61.56 183 VAL A N 1
ATOM 1381 C CA . VAL A 1 183 ? 0.841 14.320 -11.585 1.00 61.56 183 VAL A CA 1
ATOM 1382 C C . VAL A 1 183 ? 0.446 13.332 -10.488 1.00 61.56 183 VAL A C 1
ATOM 1384 O O . VAL A 1 183 ? 1.162 12.374 -10.201 1.00 61.56 183 VAL A O 1
ATOM 1387 N N . LYS A 1 184 ? -0.701 13.574 -9.843 1.00 62.84 184 LYS A N 1
ATOM 1388 C CA . LYS A 1 184 ? -1.244 12.664 -8.824 1.00 62.84 184 LYS A CA 1
ATOM 1389 C C . LYS A 1 184 ? -1.647 11.320 -9.478 1.00 62.84 184 LYS A C 1
ATOM 1391 O O . LYS A 1 184 ? -2.240 11.370 -10.555 1.00 62.84 184 LYS A O 1
ATOM 1396 N N . PRO A 1 185 ? -1.377 10.164 -8.836 1.00 55.44 185 PRO A N 1
ATOM 1397 C CA . PRO A 1 185 ? -1.771 8.831 -9.317 1.00 55.44 185 PRO A CA 1
ATOM 1398 C C . PRO A 1 185 ? -3.267 8.651 -9.617 1.00 55.44 185 PRO A C 1
ATOM 1400 O O . PRO A 1 185 ? -4.124 9.170 -8.863 1.00 55.44 185 PRO A O 1
#

Radius of gyration: 24.41 Å; chains: 1; bounding box: 49×50×83 Å

pLDDT: mean 74.71, std 13.71, range [36.62, 95.94]

Sequence (185 aa):
MGKLRNRGFTLVEILVVIGIIVLLASLSYAGIMSAMEYAKRCACISNLRQIGLAALTYAQENDANMFPWAGEDATAVDHLNILIESNAMLTPELFVCPASKGKVPAKEDENGRFILTEKNCTIRCSKVPLSPGDYPKKILLADAHMRGNGDDSFGGHKGGICVYRIGGSCEFVKVKKLPDGWVKP